Protein AF-T1KQ03-F1 (afdb_monomer_lite)

Organism: Tetranychus urticae (NCBI:txid32264)

Foldseek 3Di:
DDDDDPPPVVVVVVVVVVVVVVCCVVVVVVVLVVVVVVVVVVVVVVDPDDPPPDDDDDDDDDDDDDDDDDPPPPDPDQDDPVVLVVLLVVLLVLVCLLVQHDPPRQLDQDLVSLLVSLVSLVVSLVSLLVSLSNADPQLSVLSVQLSQLSVVLSCQQPVDPVNVVLSNVLSVLVDPVLVVVVLLLVLLLLVQLVCLLPPPDLVCNLLSVLLSVQVSLVVNLVSQLVRVVVCSPSSSVSSVSSCCSRCVVVCVSRPPQPPHNVSSCVPPVVSNVVSVPRDRDPDDPSNVDRRVVSSSSSSVSNVD

Sequence (304 aa):
MKYCQLFATFATVFTLCITIEARSAVNLTEVMMKRVYRNMESAILDEDIDEIEHNPIDSTNSSRGDSSLGRYRKSKSKPDPELCISMEIEADKSFKKLFMIGEDLIIPRNETELQIYCKHGKSAMKVATRYGKCLKPFPRQVLNIIVHGGKKSLKEYCDATKGRAEILKHLECVTPETSKIFYNSLEHGFRRIDYISANVHDDDLLSTLCCTFHLIYNQTIDLVRHHCSKSPDSTVRLIRTIVDNIAKDVLDLGCGKWPSLDSCDSQIPQIMEKLRSINPPEKTELAKRFLIGPVVSIASRLVA

Radius of gyration: 24.51 Å; chains: 1; bounding box: 40×85×74 Å

Structure (mmCIF, N/CA/C/O backbone):
data_AF-T1KQ03-F1
#
_entry.id   AF-T1KQ03-F1
#
loop_
_atom_site.group_PDB
_atom_site.id
_atom_site.type_symbol
_atom_site.label_atom_id
_atom_site.label_alt_id
_atom_site.label_comp_id
_atom_site.label_asym_id
_atom_site.label_entity_id
_atom_site.label_seq_id
_atom_site.pdbx_PDB_ins_code
_atom_site.Cartn_x
_atom_site.Cartn_y
_atom_site.Cartn_z
_atom_site.occupancy
_atom_site.B_iso_or_equiv
_atom_site.auth_seq_id
_atom_site.auth_comp_id
_atom_site.auth_asym_id
_atom_site.auth_atom_id
_atom_site.pdbx_PDB_model_num
ATOM 1 N N . MET A 1 1 ? 14.437 -36.225 -50.019 1.00 28.03 1 MET A N 1
ATOM 2 C CA . MET A 1 1 ? 15.192 -35.254 -50.838 1.00 28.03 1 MET A CA 1
ATOM 3 C C . MET A 1 1 ? 14.185 -34.322 -51.459 1.00 28.03 1 MET A C 1
ATOM 5 O O . MET A 1 1 ? 13.300 -34.776 -52.157 1.00 28.03 1 MET A O 1
ATOM 9 N N . LYS A 1 2 ? 14.118 -33.116 -50.921 1.00 22.64 2 LYS A N 1
ATOM 10 C CA . LYS A 1 2 ? 14.920 -31.984 -51.404 1.00 22.64 2 LYS A CA 1
ATOM 11 C C . LYS A 1 2 ? 14.112 -31.237 -52.459 1.00 22.64 2 LYS A C 1
ATOM 13 O O . LYS A 1 2 ? 13.889 -31.744 -53.542 1.00 22.64 2 LYS A O 1
ATOM 18 N N . TYR A 1 3 ? 13.395 -30.214 -52.000 1.00 26.81 3 TYR A N 1
ATOM 19 C CA . TYR A 1 3 ? 13.949 -28.868 -51.777 1.00 26.81 3 TYR A CA 1
ATOM 20 C C . TYR A 1 3 ? 14.274 -28.252 -53.133 1.00 26.81 3 TYR A C 1
ATOM 22 O O . TYR A 1 3 ? 15.180 -28.742 -53.792 1.00 26.81 3 TYR A O 1
ATOM 30 N N . CYS A 1 4 ? 13.548 -27.193 -53.501 1.00 24.00 4 CYS A N 1
ATOM 31 C CA . CYS A 1 4 ? 14.130 -25.993 -54.126 1.00 24.00 4 CYS A CA 1
ATOM 32 C C . CYS A 1 4 ? 13.102 -24.933 -54.556 1.00 24.00 4 CYS A C 1
ATOM 34 O O . CYS A 1 4 ? 13.502 -23.951 -55.166 1.00 24.00 4 CYS A O 1
ATOM 36 N N . GLN A 1 5 ? 11.813 -25.053 -54.209 1.00 24.77 5 GLN A N 1
ATOM 37 C CA . GLN A 1 5 ? 10.832 -23.995 -54.526 1.00 24.77 5 GLN A CA 1
ATOM 38 C C . GLN A 1 5 ? 10.065 -23.415 -53.329 1.00 24.77 5 GLN A C 1
ATOM 40 O O . GLN A 1 5 ? 9.257 -22.516 -53.517 1.00 24.77 5 GLN A O 1
ATOM 45 N N . LEU A 1 6 ? 10.382 -23.825 -52.094 1.00 24.20 6 LEU A N 1
ATOM 46 C CA . LEU A 1 6 ? 9.784 -23.249 -50.876 1.00 24.20 6 LEU A CA 1
ATOM 47 C C . LEU A 1 6 ? 10.720 -22.316 -50.083 1.00 24.20 6 LEU A C 1
ATOM 49 O O . LEU A 1 6 ? 10.381 -21.896 -48.982 1.00 24.20 6 LEU A O 1
ATOM 53 N N . PHE A 1 7 ? 11.898 -21.987 -50.625 1.00 24.69 7 PHE A N 1
ATOM 54 C CA . PHE A 1 7 ? 12.901 -21.156 -49.938 1.00 24.69 7 PHE A CA 1
ATOM 55 C C . PHE A 1 7 ? 12.920 -19.682 -50.378 1.00 24.69 7 PHE A C 1
ATOM 57 O O . PHE A 1 7 ? 13.607 -18.878 -49.758 1.00 24.69 7 PHE A O 1
ATOM 64 N N . ALA A 1 8 ? 12.133 -19.297 -51.389 1.00 25.70 8 ALA A N 1
ATOM 65 C CA . ALA A 1 8 ? 12.055 -17.906 -51.853 1.00 25.70 8 ALA A CA 1
ATOM 66 C C . ALA A 1 8 ? 10.911 -17.094 -51.212 1.00 25.70 8 ALA A C 1
ATOM 68 O O . ALA A 1 8 ? 10.898 -15.874 -51.323 1.00 25.70 8 ALA A O 1
ATOM 69 N N . THR A 1 9 ? 9.981 -17.743 -50.504 1.00 28.95 9 THR A N 1
ATOM 70 C CA . THR A 1 9 ? 8.831 -17.077 -49.856 1.00 28.95 9 THR A CA 1
ATOM 71 C C . THR A 1 9 ? 9.000 -16.937 -48.342 1.00 28.95 9 THR A C 1
ATOM 73 O O . THR A 1 9 ? 8.364 -16.090 -47.723 1.00 28.95 9 THR A O 1
ATOM 76 N N . PHE A 1 10 ? 9.895 -17.720 -47.732 1.00 26.70 10 PHE A N 1
ATOM 77 C CA . PHE A 1 10 ? 10.160 -17.646 -46.293 1.00 26.70 10 PHE A CA 1
ATOM 78 C C . PHE A 1 10 ? 11.151 -16.534 -45.919 1.00 26.70 10 PHE A C 1
ATOM 80 O O . PHE A 1 10 ? 11.068 -15.990 -44.822 1.00 26.70 10 PHE A O 1
ATOM 87 N N . ALA A 1 11 ? 12.033 -16.123 -46.836 1.00 28.06 11 ALA A N 1
ATOM 88 C CA . ALA A 1 11 ? 12.981 -15.036 -46.584 1.00 28.06 11 ALA A CA 1
ATOM 89 C C . ALA A 1 11 ? 12.326 -13.641 -46.631 1.00 28.06 11 ALA A C 1
ATOM 91 O O . ALA A 1 11 ? 12.756 -12.738 -45.926 1.00 28.06 11 ALA A O 1
ATOM 92 N N . THR A 1 12 ? 11.240 -13.458 -47.385 1.00 30.69 12 THR A N 1
ATOM 93 C CA . THR A 1 12 ? 10.547 -12.160 -47.491 1.00 30.69 12 THR A CA 1
ATOM 94 C C . THR A 1 12 ? 9.554 -11.929 -46.353 1.00 30.69 12 THR A C 1
ATOM 96 O O . THR A 1 12 ? 9.364 -10.791 -45.937 1.00 30.69 12 THR A O 1
ATOM 99 N N . VAL A 1 13 ? 8.979 -12.993 -45.784 1.00 29.86 13 VAL A N 1
ATOM 100 C CA . VAL A 1 13 ? 8.089 -12.896 -44.613 1.00 29.86 13 VAL A CA 1
ATOM 101 C C . VAL A 1 13 ? 8.891 -12.740 -43.317 1.00 29.86 13 VAL A C 1
ATOM 103 O O . VAL A 1 13 ? 8.480 -11.990 -42.437 1.00 29.86 13 VAL A O 1
ATOM 106 N N . PHE A 1 14 ? 10.086 -13.332 -43.213 1.00 27.08 14 PHE A N 1
ATOM 107 C CA . PHE A 1 14 ? 10.916 -13.177 -42.013 1.00 27.08 14 PHE A CA 1
ATOM 108 C C . PHE A 1 14 ? 11.595 -11.798 -41.927 1.00 27.08 14 PHE A C 1
ATOM 110 O O . PHE A 1 14 ? 11.714 -11.243 -40.838 1.00 27.08 14 PHE A O 1
ATOM 117 N N . THR A 1 15 ? 11.948 -11.167 -43.054 1.00 31.84 15 THR A N 1
ATOM 118 C CA . THR A 1 15 ? 12.479 -9.789 -43.041 1.00 31.84 15 THR A CA 1
ATOM 119 C C . THR A 1 15 ? 11.383 -8.730 -42.839 1.00 31.84 15 THR A C 1
ATOM 121 O O . THR A 1 15 ? 11.662 -7.680 -42.260 1.00 31.84 15 THR A O 1
ATOM 124 N N . LEU A 1 16 ? 10.125 -9.011 -43.207 1.00 28.22 16 LEU A N 1
ATOM 125 C CA . LEU A 1 16 ? 8.969 -8.150 -42.897 1.00 28.22 16 LEU A CA 1
ATOM 126 C C . LEU A 1 16 ? 8.417 -8.353 -41.474 1.00 28.22 16 LEU A C 1
ATOM 128 O O . LEU A 1 16 ? 7.918 -7.397 -40.887 1.00 28.22 16 LEU A O 1
ATOM 132 N N . CYS A 1 17 ? 8.579 -9.531 -40.863 1.00 27.89 17 CYS A N 1
ATOM 133 C CA . CYS A 1 17 ? 8.284 -9.721 -39.437 1.00 27.89 17 CYS A CA 1
ATOM 134 C C . CYS A 1 17 ? 9.367 -9.115 -38.529 1.00 27.89 17 CYS A C 1
ATOM 136 O O . CYS A 1 17 ? 9.034 -8.500 -37.519 1.00 27.89 17 CYS A O 1
ATOM 138 N N . ILE A 1 18 ? 10.643 -9.150 -38.928 1.00 29.95 18 ILE A N 1
ATOM 139 C CA . ILE A 1 18 ? 11.733 -8.534 -38.146 1.00 29.95 18 ILE A CA 1
ATOM 140 C C . ILE A 1 18 ? 11.775 -6.998 -38.289 1.00 29.95 18 ILE A C 1
ATOM 142 O O . ILE A 1 18 ? 12.349 -6.315 -37.445 1.00 29.95 18 ILE A O 1
ATOM 146 N N . THR A 1 19 ? 11.095 -6.407 -39.279 1.00 30.34 19 THR A N 1
ATOM 147 C CA . THR A 1 19 ? 10.971 -4.936 -39.392 1.00 30.34 19 THR A CA 1
ATOM 148 C C . THR A 1 19 ? 9.653 -4.358 -38.863 1.00 30.34 19 THR A C 1
ATOM 150 O O . THR A 1 19 ? 9.503 -3.135 -38.829 1.00 30.34 19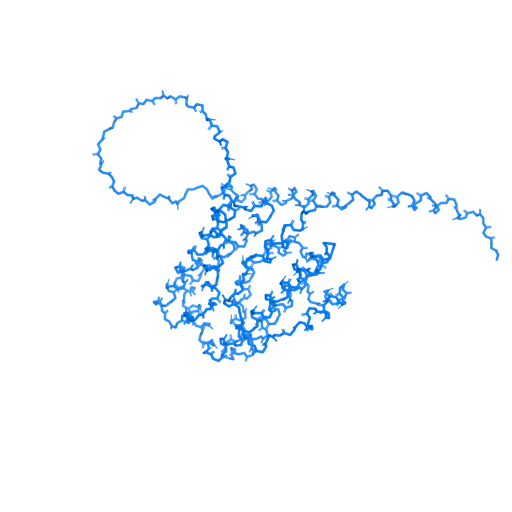 THR A O 1
ATOM 153 N N . ILE A 1 20 ? 8.734 -5.188 -38.353 1.00 31.77 20 ILE A N 1
ATOM 154 C CA . ILE A 1 20 ? 7.491 -4.727 -37.700 1.00 31.77 20 ILE A CA 1
ATOM 155 C C . ILE A 1 20 ? 7.514 -4.929 -36.171 1.00 31.77 20 ILE A C 1
ATOM 157 O O . ILE A 1 20 ? 6.806 -4.220 -35.455 1.00 31.77 20 ILE A O 1
ATOM 161 N N . GLU A 1 21 ? 8.412 -5.755 -35.625 1.00 35.69 21 GLU A N 1
ATOM 162 C CA . GLU A 1 21 ? 8.556 -5.936 -34.166 1.00 35.69 21 GLU A CA 1
ATOM 163 C C . GLU A 1 21 ? 9.576 -5.019 -33.470 1.00 35.69 21 GLU A C 1
ATOM 165 O O . GLU A 1 21 ? 9.723 -5.085 -32.256 1.00 35.69 21 GLU A O 1
ATOM 170 N N . ALA A 1 22 ? 10.187 -4.065 -34.179 1.00 30.58 22 ALA A N 1
ATOM 171 C CA . ALA A 1 22 ? 10.962 -2.982 -33.553 1.00 30.58 22 ALA A CA 1
ATOM 172 C C . ALA A 1 22 ? 10.191 -1.646 -33.447 1.00 30.58 22 ALA A C 1
ATOM 174 O O . ALA A 1 22 ? 10.698 -0.675 -32.891 1.00 30.58 22 ALA A O 1
ATOM 175 N N . ARG A 1 23 ? 8.948 -1.571 -33.957 1.00 33.28 23 ARG A N 1
ATOM 176 C CA . ARG A 1 23 ? 8.090 -0.367 -33.864 1.00 33.28 23 ARG A CA 1
ATOM 177 C C . ARG A 1 23 ? 6.882 -0.504 -32.935 1.00 33.28 23 ARG A C 1
ATOM 179 O O . ARG A 1 23 ? 6.279 0.513 -32.596 1.00 33.28 23 ARG A O 1
ATOM 186 N N . SER A 1 24 ? 6.548 -1.707 -32.469 1.00 35.47 24 SER A N 1
ATOM 187 C CA . SER A 1 24 ? 5.384 -1.913 -31.589 1.00 35.47 24 SER A CA 1
ATOM 188 C C . SER A 1 24 ? 5.661 -1.722 -30.096 1.00 35.47 24 SER A C 1
ATOM 190 O O . SER A 1 24 ? 4.719 -1.440 -29.363 1.00 35.47 24 SER A O 1
ATOM 192 N N . ALA A 1 25 ? 6.913 -1.757 -29.629 1.00 34.22 25 ALA A N 1
ATOM 193 C CA . ALA A 1 25 ? 7.218 -1.402 -28.236 1.00 34.22 25 ALA A CA 1
ATOM 194 C C . ALA A 1 25 ? 7.126 0.120 -27.986 1.00 34.22 25 ALA A C 1
ATOM 196 O O . ALA A 1 25 ? 6.687 0.554 -26.922 1.00 34.22 25 ALA A O 1
ATOM 197 N N . VAL A 1 26 ? 7.436 0.934 -29.005 1.00 39.19 26 VAL A N 1
ATOM 198 C CA . VAL A 1 26 ? 7.342 2.406 -28.945 1.00 39.19 26 VAL A CA 1
ATOM 199 C C . VAL A 1 26 ? 5.912 2.892 -29.217 1.00 39.19 26 VAL A C 1
ATOM 201 O O . VAL A 1 26 ? 5.433 3.807 -28.555 1.00 39.19 26 VAL A O 1
ATOM 204 N N . ASN A 1 27 ? 5.166 2.240 -30.119 1.00 40.06 27 ASN A N 1
ATOM 205 C CA . ASN A 1 27 ? 3.770 2.616 -30.370 1.00 40.06 27 ASN A CA 1
ATOM 206 C C . ASN A 1 27 ? 2.800 2.132 -29.287 1.00 40.06 27 ASN A C 1
ATOM 208 O O . ASN A 1 27 ? 1.798 2.799 -29.060 1.00 40.06 27 ASN A O 1
ATOM 212 N N . LEU A 1 28 ? 3.046 1.007 -28.605 1.00 40.34 28 LEU A N 1
ATOM 213 C CA . LEU A 1 28 ? 2.137 0.564 -27.543 1.00 40.34 28 LEU A CA 1
ATOM 214 C C . LEU A 1 28 ? 2.262 1.456 -26.304 1.00 40.34 28 LEU A C 1
ATOM 216 O O . LEU A 1 28 ? 1.241 1.838 -25.742 1.00 40.34 28 LEU A O 1
ATOM 220 N N . THR A 1 29 ? 3.478 1.869 -25.937 1.00 41.22 29 THR A N 1
ATOM 221 C CA . THR A 1 29 ? 3.701 2.875 -24.888 1.00 41.22 29 THR A CA 1
ATOM 222 C C . THR A 1 29 ? 3.133 4.233 -25.292 1.00 41.22 29 THR A C 1
ATOM 224 O O . THR A 1 29 ? 2.452 4.853 -24.481 1.00 41.22 29 THR A O 1
ATOM 227 N N . GLU A 1 30 ? 3.288 4.672 -26.547 1.00 43.22 30 GLU A N 1
ATOM 228 C CA . GLU A 1 30 ? 2.704 5.933 -27.027 1.00 43.22 30 GLU A CA 1
ATOM 229 C C . GLU A 1 30 ? 1.167 5.890 -27.106 1.00 43.22 30 GLU A C 1
ATOM 231 O O . GLU A 1 30 ? 0.502 6.854 -26.734 1.00 43.22 30 GLU A O 1
ATOM 236 N N . VAL A 1 31 ? 0.568 4.780 -27.544 1.00 46.62 31 VAL A N 1
ATOM 237 C CA . VAL A 1 31 ? -0.893 4.609 -27.635 1.00 46.62 31 VAL A CA 1
ATOM 238 C C . VAL A 1 31 ? -1.512 4.413 -26.255 1.00 46.62 31 VAL A C 1
ATOM 240 O O . VAL A 1 31 ? -2.565 4.997 -25.987 1.00 46.62 31 VAL A O 1
ATOM 243 N N . MET A 1 32 ? -0.867 3.657 -25.361 1.00 42.03 32 MET A N 1
ATOM 244 C CA . MET A 1 32 ? -1.285 3.543 -23.963 1.00 42.03 32 MET A CA 1
ATOM 245 C C . MET A 1 32 ? -1.147 4.890 -23.263 1.00 42.03 32 MET A C 1
ATOM 247 O O . MET A 1 32 ? -2.133 5.349 -22.700 1.00 42.03 32 MET A O 1
ATOM 251 N N . MET A 1 33 ? -0.022 5.600 -23.409 1.00 43.53 33 MET A N 1
ATOM 252 C CA . MET A 1 33 ? 0.120 6.964 -22.891 1.00 43.53 33 MET A CA 1
ATOM 253 C C . MET A 1 33 ? -0.919 7.912 -23.497 1.00 43.53 33 MET A C 1
ATOM 255 O O . MET A 1 33 ? -1.562 8.635 -22.753 1.00 43.53 33 MET A O 1
ATOM 259 N N . LYS A 1 34 ? -1.196 7.888 -24.805 1.00 49.38 34 LYS A N 1
ATOM 260 C CA . LYS A 1 34 ? -2.236 8.735 -25.428 1.00 49.38 34 LYS A CA 1
ATOM 261 C C . LYS A 1 34 ? -3.654 8.385 -24.977 1.00 49.38 34 LYS A C 1
ATOM 263 O O . LYS A 1 34 ? -4.516 9.261 -24.931 1.00 49.38 34 LYS A O 1
ATOM 268 N N . ARG A 1 35 ? -3.948 7.115 -24.691 1.00 45.66 35 ARG A N 1
ATOM 269 C CA . ARG A 1 35 ? -5.248 6.686 -24.147 1.00 45.66 35 ARG A CA 1
ATOM 270 C C . ARG A 1 35 ? -5.388 7.108 -22.688 1.00 45.66 35 ARG A C 1
ATOM 272 O O . ARG A 1 35 ? -6.430 7.621 -22.302 1.00 45.66 35 ARG A O 1
ATOM 279 N N . VAL A 1 36 ? -4.307 6.973 -21.933 1.00 46.44 36 VAL A N 1
ATOM 280 C CA . VAL A 1 36 ? -4.166 7.449 -20.564 1.00 46.44 36 VAL A CA 1
ATOM 281 C C . VAL A 1 36 ? -4.349 8.966 -20.492 1.00 46.44 36 VAL A C 1
ATOM 283 O O . VAL A 1 36 ? -5.244 9.424 -19.796 1.00 46.44 36 VAL A O 1
ATOM 286 N N . TYR A 1 37 ? -3.605 9.743 -21.282 1.00 45.34 37 TYR A N 1
ATOM 287 C CA . TYR A 1 37 ? -3.721 11.202 -21.356 1.00 45.34 37 TYR A CA 1
ATOM 288 C C . TYR A 1 37 ? -5.140 11.662 -21.728 1.00 45.34 37 TYR A C 1
ATOM 290 O O . TYR A 1 37 ? -5.636 12.614 -21.134 1.00 45.34 37 TYR A O 1
ATOM 298 N N . ARG A 1 38 ? -5.827 10.968 -22.649 1.00 50.34 38 ARG A N 1
ATOM 299 C CA . ARG A 1 38 ? -7.216 11.297 -23.023 1.00 50.34 38 ARG A CA 1
ATOM 300 C C . ARG A 1 38 ? -8.228 11.004 -21.915 1.00 50.34 38 ARG A C 1
ATOM 302 O O . ARG A 1 38 ? -9.095 11.832 -21.674 1.00 50.34 38 ARG A O 1
ATOM 309 N N . ASN A 1 39 ? -8.096 9.878 -21.214 1.00 44.34 39 ASN A N 1
ATOM 310 C CA . ASN A 1 39 ? -8.955 9.563 -20.066 1.00 44.34 39 ASN A CA 1
ATOM 311 C C . ASN A 1 39 ? -8.683 10.493 -18.861 1.00 44.34 39 ASN A C 1
ATOM 313 O O . ASN A 1 39 ? -9.546 10.674 -18.005 1.00 44.34 39 ASN A O 1
ATOM 317 N N . MET A 1 40 ? -7.490 11.093 -18.788 1.00 40.22 40 MET A N 1
ATOM 318 C CA . MET A 1 40 ? -7.116 12.060 -17.751 1.00 40.22 40 MET A CA 1
ATOM 319 C C . MET A 1 40 ? -7.648 13.467 -18.003 1.00 40.22 40 MET A C 1
ATOM 321 O O . MET A 1 40 ? -8.007 14.147 -17.047 1.00 40.22 40 MET A O 1
ATOM 325 N N . GLU A 1 41 ? -7.679 13.925 -19.256 1.00 41.75 41 GLU A N 1
ATOM 326 C CA . GLU A 1 41 ? -8.189 15.260 -19.590 1.00 41.75 41 GLU A CA 1
ATOM 327 C C . GLU A 1 41 ? -9.667 15.397 -19.194 1.00 41.75 41 GLU A C 1
ATOM 329 O O . GLU A 1 41 ? -10.071 16.440 -18.695 1.00 41.75 41 GLU A O 1
ATOM 334 N N . SER A 1 42 ? -10.436 14.306 -19.268 1.00 43.28 42 SER A N 1
ATOM 335 C CA . SER A 1 42 ? -11.805 14.254 -18.746 1.00 43.28 42 SER A CA 1
ATOM 336 C C . SER A 1 42 ? -11.908 14.222 -17.216 1.00 43.28 42 SER A C 1
ATOM 338 O O . SER A 1 42 ? -12.898 14.699 -16.689 1.00 43.28 42 SER A O 1
ATOM 340 N N . ALA A 1 43 ? -10.918 13.685 -16.494 1.00 40.56 43 ALA A N 1
ATOM 341 C CA . ALA A 1 43 ? -10.975 13.557 -15.029 1.00 40.56 43 ALA A CA 1
ATOM 342 C C . ALA A 1 43 ? -10.425 14.788 -14.282 1.00 40.56 43 ALA A C 1
ATOM 344 O O . ALA A 1 43 ? -10.786 15.034 -13.138 1.00 40.56 43 ALA A O 1
ATOM 345 N N . ILE A 1 44 ? -9.536 15.558 -14.917 1.00 40.91 44 ILE A N 1
ATOM 346 C CA . ILE A 1 44 ? -8.925 16.764 -14.333 1.00 40.91 44 ILE A CA 1
ATOM 347 C C . ILE A 1 44 ? -9.834 17.993 -14.493 1.00 40.91 44 ILE A C 1
ATOM 349 O O . ILE A 1 44 ? -9.724 18.931 -13.710 1.00 40.91 44 ILE A O 1
ATOM 353 N N . LEU A 1 45 ? -10.743 17.995 -15.474 1.00 44.38 45 LEU A N 1
ATOM 354 C CA . LEU A 1 45 ? -11.673 19.108 -15.700 1.00 44.38 45 LEU A CA 1
ATOM 355 C C . LEU A 1 45 ? -12.853 19.155 -14.708 1.00 44.38 45 LEU A C 1
ATOM 357 O O . LEU A 1 45 ? -13.569 20.152 -14.704 1.00 44.38 45 LEU A O 1
ATOM 361 N N . ASP A 1 46 ? -13.009 18.148 -13.841 1.00 43.06 46 ASP A N 1
ATOM 362 C CA . ASP A 1 46 ? -14.074 18.085 -12.825 1.00 43.06 46 ASP A CA 1
ATOM 363 C C . ASP A 1 46 ? -13.614 18.483 -11.400 1.00 43.06 46 ASP A C 1
ATOM 365 O O . ASP A 1 46 ? -14.421 18.478 -10.473 1.00 43.06 46 ASP A O 1
ATOM 369 N N . GLU A 1 47 ? -12.342 18.858 -11.188 1.00 48.31 47 GLU A N 1
ATOM 370 C CA . GLU A 1 47 ? -11.802 19.234 -9.861 1.00 48.31 47 GLU A CA 1
ATOM 371 C C . GLU A 1 47 ? -11.291 20.691 -9.791 1.00 48.31 47 GLU A C 1
ATOM 373 O O . GLU A 1 47 ? -10.222 20.962 -9.238 1.00 48.31 47 GLU A O 1
ATOM 378 N N . ASP A 1 48 ? -12.066 21.652 -10.299 1.00 41.34 48 ASP A N 1
ATOM 379 C CA . ASP A 1 48 ? -11.889 23.063 -9.938 1.00 41.34 48 ASP A CA 1
ATOM 380 C C . ASP A 1 48 ? -12.921 23.484 -8.870 1.00 41.34 48 ASP A C 1
ATOM 382 O O . ASP A 1 48 ? -14.115 23.580 -9.135 1.00 41.34 48 ASP A O 1
ATOM 386 N N . ILE A 1 49 ? -12.382 23.834 -7.692 1.00 48.41 49 ILE A N 1
ATOM 387 C CA . ILE A 1 49 ? -12.943 24.714 -6.647 1.00 48.41 49 ILE A CA 1
ATOM 388 C C . ILE A 1 49 ? -13.931 24.063 -5.662 1.00 48.41 49 ILE A C 1
ATOM 390 O O . ILE A 1 49 ? -15.133 24.085 -5.868 1.00 48.41 49 ILE A O 1
ATOM 394 N N . ASP A 1 50 ? -13.400 23.606 -4.520 1.00 40.53 50 ASP A N 1
ATOM 395 C CA . ASP A 1 50 ? -14.034 23.754 -3.196 1.00 40.53 50 ASP A CA 1
ATOM 396 C C . ASP A 1 50 ? -12.982 23.574 -2.077 1.00 40.53 50 ASP A C 1
ATOM 398 O O . ASP A 1 50 ? -12.965 22.601 -1.332 1.00 40.53 50 ASP A O 1
ATOM 402 N N . GLU A 1 51 ? -12.049 24.524 -1.963 1.00 44.78 51 GLU A N 1
ATOM 403 C CA . GLU A 1 51 ? -11.346 24.830 -0.701 1.00 44.78 51 GLU A CA 1
ATOM 404 C C . GLU A 1 51 ? -11.108 26.357 -0.666 1.00 44.78 51 GLU A C 1
ATOM 406 O O . GLU A 1 51 ? -10.004 26.852 -0.883 1.00 44.78 51 GLU A O 1
ATOM 411 N N . ILE A 1 52 ? -12.180 27.126 -0.430 1.00 38.94 52 ILE A N 1
ATOM 412 C CA . ILE A 1 52 ? -12.083 28.461 0.183 1.00 38.94 52 ILE A CA 1
ATOM 413 C C . ILE A 1 52 ? -12.489 28.287 1.647 1.00 38.94 52 ILE A C 1
ATOM 415 O O . ILE A 1 52 ? -13.664 28.407 2.001 1.00 38.94 52 ILE A O 1
ATOM 419 N N . GLU A 1 53 ? -11.513 27.998 2.509 1.00 41.44 53 GLU A N 1
ATOM 420 C CA . GLU A 1 53 ? -11.672 28.263 3.939 1.00 41.44 53 GLU A CA 1
ATOM 421 C C . GLU A 1 53 ? -11.920 29.769 4.107 1.00 41.44 53 GLU A C 1
ATOM 423 O O . GLU A 1 53 ? -11.066 30.609 3.813 1.00 41.44 53 GLU A O 1
ATOM 428 N N . HIS A 1 54 ? -13.140 30.107 4.523 1.00 39.53 54 HIS A N 1
ATOM 429 C CA . HIS A 1 54 ? -13.537 31.452 4.909 1.00 39.53 54 HIS A CA 1
ATOM 430 C C . HIS A 1 54 ? -12.728 31.891 6.135 1.00 39.53 54 HIS A C 1
ATOM 432 O O . HIS A 1 54 ? -13.031 31.498 7.259 1.00 39.53 54 HIS A O 1
ATOM 438 N N . ASN A 1 55 ? -11.739 32.759 5.930 1.00 37.75 55 ASN A N 1
ATOM 439 C CA . ASN A 1 55 ? -11.349 33.715 6.961 1.00 37.75 55 ASN A CA 1
ATOM 440 C C . ASN A 1 55 ? -12.390 34.847 6.957 1.00 37.75 55 ASN A C 1
ATOM 442 O O . ASN A 1 55 ? -12.594 35.450 5.900 1.00 37.75 55 ASN A O 1
ATOM 446 N N . PRO A 1 56 ? -13.048 35.172 8.084 1.00 46.56 56 PRO A N 1
ATOM 447 C CA . PRO A 1 56 ? -13.885 36.358 8.149 1.00 46.56 56 PRO A CA 1
ATOM 448 C C . PRO A 1 56 ? -12.967 37.586 8.130 1.00 46.56 56 PRO A C 1
ATOM 450 O O . PRO A 1 56 ? -12.283 37.879 9.108 1.00 46.56 56 PRO A O 1
ATOM 453 N N . ILE A 1 57 ? -12.920 38.277 6.991 1.00 41.12 57 ILE A N 1
ATOM 454 C CA . ILE A 1 57 ? -12.346 39.618 6.876 1.00 41.12 57 ILE A CA 1
ATOM 455 C C . ILE A 1 57 ? -13.510 40.588 6.722 1.00 41.12 57 ILE A C 1
ATOM 457 O O . ILE A 1 57 ? -14.358 40.426 5.843 1.00 41.12 57 ILE A O 1
ATOM 461 N N . ASP A 1 58 ? -13.522 41.569 7.620 1.00 48.28 58 ASP A N 1
ATOM 462 C CA . ASP A 1 58 ? -14.463 42.674 7.687 1.00 48.28 58 ASP A CA 1
ATOM 463 C C . ASP A 1 58 ? -14.701 43.338 6.329 1.00 48.28 58 ASP A C 1
ATOM 465 O O . ASP A 1 58 ? -13.789 43.676 5.571 1.00 48.28 58 ASP A O 1
ATOM 469 N N . SER A 1 59 ? -15.981 43.556 6.058 1.00 53.97 59 SER A N 1
ATOM 470 C CA . SER A 1 59 ? -16.498 44.285 4.915 1.00 53.97 59 SER A CA 1
ATOM 471 C C . SER A 1 59 ? -16.097 45.758 4.960 1.00 53.97 59 SER A C 1
ATOM 473 O O . SER A 1 59 ? -16.433 46.449 5.918 1.00 53.97 59 SER A O 1
ATOM 475 N N . THR A 1 60 ? -15.513 46.283 3.881 1.00 52.00 60 THR A N 1
ATOM 476 C CA . THR A 1 60 ? -15.854 47.628 3.378 1.00 52.00 60 THR A CA 1
ATOM 477 C C . THR A 1 60 ? -15.423 47.842 1.917 1.00 52.00 60 THR A C 1
ATOM 479 O O . THR A 1 60 ? -14.249 47.811 1.575 1.00 52.00 60 THR A O 1
ATOM 482 N N . ASN A 1 61 ? -16.438 48.135 1.096 1.00 45.91 61 ASN A N 1
ATOM 483 C CA . ASN A 1 61 ? -16.480 49.015 -0.080 1.00 45.91 61 ASN A CA 1
ATOM 484 C C . ASN A 1 61 ? -15.696 48.718 -1.381 1.00 45.91 61 ASN A C 1
ATOM 486 O O . ASN A 1 61 ? -14.504 48.953 -1.509 1.00 45.91 61 ASN A O 1
ATOM 490 N N . SER A 1 62 ? -16.501 48.410 -2.411 1.00 49.81 62 SER A N 1
ATOM 491 C CA . SER A 1 62 ? -16.708 49.207 -3.640 1.00 49.81 62 SER A CA 1
ATOM 492 C C . SER A 1 62 ? -15.488 49.650 -4.458 1.00 49.81 62 SER A C 1
ATOM 494 O O . SER A 1 62 ? -14.788 50.583 -4.078 1.00 49.81 62 SER A O 1
ATOM 496 N N . SER A 1 63 ? -15.379 49.148 -5.696 1.00 48.66 63 SER A N 1
ATOM 497 C CA . SER A 1 63 ? -15.655 49.902 -6.945 1.00 48.66 63 SER A CA 1
ATOM 498 C C . SER A 1 63 ? -15.276 49.074 -8.179 1.00 48.66 63 SER A C 1
ATOM 500 O O . SER A 1 63 ? -14.217 48.458 -8.231 1.00 48.66 63 SER A O 1
ATOM 502 N N . ARG A 1 64 ? -16.161 49.081 -9.181 1.00 59.94 64 ARG A N 1
ATOM 503 C CA . ARG A 1 64 ? -15.994 48.466 -10.508 1.00 59.94 64 ARG A CA 1
ATOM 504 C C . ARG A 1 64 ? -14.818 49.085 -11.274 1.00 59.94 64 ARG A C 1
ATOM 506 O O . ARG A 1 64 ? -14.769 50.301 -11.426 1.00 59.94 64 ARG A O 1
ATOM 513 N N . GLY A 1 65 ? -13.962 48.236 -11.839 1.00 47.34 65 GLY A N 1
ATOM 514 C CA . GLY A 1 65 ? -12.938 48.604 -12.815 1.00 47.34 65 GLY A CA 1
ATOM 515 C C . GLY A 1 65 ? -12.689 47.443 -13.771 1.00 47.34 65 GLY A C 1
ATOM 516 O O . GLY A 1 65 ? -12.090 46.440 -13.397 1.00 47.34 65 GLY A O 1
ATOM 517 N N . ASP A 1 66 ? -13.213 47.580 -14.984 1.00 62.16 66 ASP A N 1
ATOM 518 C CA . ASP A 1 66 ? -13.054 46.659 -16.105 1.00 62.16 66 ASP A CA 1
ATOM 519 C C . ASP A 1 66 ? -11.621 46.796 -16.646 1.00 62.16 66 ASP A C 1
ATOM 521 O O . ASP A 1 66 ? -11.179 47.896 -16.988 1.00 62.16 66 ASP A O 1
ATOM 525 N N . SER A 1 67 ? -10.838 45.719 -16.639 1.00 53.44 67 SER A N 1
ATOM 526 C CA . SER A 1 67 ? -9.473 45.719 -17.175 1.00 53.44 67 SER A CA 1
ATOM 527 C C . SER A 1 67 ? -9.089 44.327 -17.652 1.00 53.44 67 SER A C 1
ATOM 529 O O . SER A 1 67 ? -8.863 43.397 -16.878 1.00 53.44 67 SER A O 1
ATOM 531 N N . SER A 1 68 ? -9.001 44.224 -18.973 1.00 63.19 68 SER A N 1
ATOM 532 C CA . SER A 1 68 ? -8.445 43.134 -19.763 1.00 63.19 68 SER A CA 1
ATOM 533 C C . SER A 1 68 ? -7.028 42.769 -19.300 1.00 63.19 68 SER A C 1
ATOM 535 O O . SER A 1 68 ? -6.032 43.295 -19.798 1.00 63.19 68 SER A O 1
ATOM 537 N N . LEU A 1 69 ? -6.935 41.861 -18.330 1.00 54.22 69 LEU A N 1
ATOM 538 C CA . LEU A 1 69 ? -5.679 41.313 -17.828 1.00 54.22 69 LEU A CA 1
ATOM 539 C C . LEU A 1 69 ? -5.209 40.164 -18.725 1.00 54.22 69 LEU A C 1
ATOM 541 O O . LEU A 1 69 ? -5.768 39.064 -18.728 1.00 54.22 69 LEU A O 1
ATOM 545 N N . GLY A 1 70 ? -4.136 40.424 -19.474 1.00 59.09 70 GLY A N 1
ATOM 546 C CA . GLY A 1 70 ? -3.362 39.398 -20.160 1.00 59.09 70 GLY A CA 1
ATOM 547 C C . GLY A 1 70 ? -2.903 38.335 -19.163 1.00 59.09 70 GLY A C 1
ATOM 548 O O . GLY A 1 70 ? -2.184 38.627 -18.208 1.00 59.09 70 GLY A O 1
ATOM 549 N N . ARG A 1 71 ? -3.330 37.084 -19.374 1.00 65.56 71 ARG A N 1
ATOM 550 C CA . ARG A 1 71 ? -2.902 35.938 -18.564 1.00 65.56 71 ARG A CA 1
ATOM 551 C C . ARG A 1 71 ? -1.419 35.673 -18.805 1.00 65.56 71 ARG A C 1
ATOM 553 O O . ARG A 1 71 ? -1.050 34.876 -19.665 1.00 65.56 71 ARG A O 1
ATOM 560 N N . TYR A 1 72 ? -0.569 36.324 -18.019 1.00 63.00 72 TYR A N 1
ATOM 561 C CA . TYR A 1 72 ? 0.840 35.976 -17.907 1.00 63.00 72 TYR A CA 1
ATOM 562 C C . TYR A 1 72 ? 0.915 34.549 -17.346 1.00 63.00 72 TYR A C 1
ATOM 564 O O . TYR A 1 72 ? 0.697 34.320 -16.153 1.00 63.00 72 TYR A O 1
ATOM 572 N N . ARG A 1 73 ? 1.153 33.554 -18.212 1.00 67.62 73 ARG A N 1
ATOM 573 C CA . ARG A 1 73 ? 1.430 32.176 -17.784 1.00 67.62 73 ARG A CA 1
ATOM 574 C C . ARG A 1 73 ? 2.729 32.215 -16.983 1.00 67.62 73 ARG A C 1
ATOM 576 O O . ARG A 1 73 ? 3.809 32.198 -17.565 1.00 67.62 73 ARG A O 1
ATOM 583 N N . LYS A 1 74 ? 2.630 32.283 -15.650 1.00 71.19 74 LYS A N 1
ATOM 584 C CA . LYS A 1 74 ? 3.771 32.055 -14.756 1.00 71.19 74 LYS A CA 1
ATOM 585 C C . LYS A 1 74 ? 4.403 30.723 -15.157 1.00 71.19 74 LYS A C 1
ATOM 587 O O . LYS A 1 74 ? 3.787 29.667 -15.007 1.00 71.19 74 LYS A O 1
ATOM 592 N N . SER A 1 75 ? 5.612 30.799 -15.707 1.00 69.06 75 SER A N 1
ATOM 593 C CA . SER A 1 75 ? 6.483 29.648 -15.917 1.00 69.06 75 SER A CA 1
ATOM 594 C C . SER A 1 75 ? 6.571 28.894 -14.590 1.00 69.06 75 SER A C 1
ATOM 596 O O . SER A 1 75 ? 7.029 29.457 -13.595 1.00 69.06 75 SER A O 1
ATOM 598 N N . LYS A 1 76 ? 6.079 27.650 -14.553 1.00 81.25 76 LYS A N 1
ATOM 599 C CA . LYS A 1 76 ? 6.182 26.791 -13.370 1.00 81.25 76 LYS A CA 1
ATOM 600 C C . LYS A 1 76 ? 7.659 26.437 -13.195 1.00 81.25 76 LYS A C 1
ATOM 602 O O . LYS A 1 76 ? 8.162 25.562 -13.896 1.00 81.25 76 LYS A O 1
ATOM 607 N N . SER A 1 77 ? 8.355 27.149 -12.309 1.00 84.88 77 SER A N 1
ATOM 608 C CA . SER A 1 77 ? 9.704 26.776 -11.889 1.00 84.88 77 SER A CA 1
ATOM 609 C C . SER A 1 77 ? 9.686 25.345 -11.347 1.00 84.88 77 SER A C 1
ATOM 611 O O . SER A 1 77 ? 8.713 24.921 -10.713 1.00 84.88 77 SER A O 1
ATOM 613 N N . LYS A 1 78 ? 10.743 24.575 -11.636 1.00 88.88 78 LYS A N 1
ATOM 614 C CA . LYS A 1 78 ? 10.919 23.256 -11.020 1.00 88.88 78 LYS A CA 1
ATOM 615 C C . LYS A 1 78 ? 10.999 23.436 -9.495 1.00 88.88 78 LYS A C 1
ATOM 617 O O . LYS A 1 78 ? 11.618 24.410 -9.061 1.00 88.88 78 LYS A O 1
ATOM 622 N N . PRO A 1 79 ? 10.374 22.550 -8.699 1.00 90.38 79 PRO A N 1
ATOM 623 C CA . PRO A 1 79 ? 10.512 22.588 -7.249 1.00 90.38 79 PRO A CA 1
ATOM 624 C C . PRO A 1 79 ? 11.980 22.457 -6.826 1.00 90.38 79 PRO A C 1
ATOM 626 O O . PRO A 1 79 ? 12.765 21.797 -7.508 1.00 90.38 79 PRO A O 1
ATOM 629 N N . ASP A 1 80 ? 12.319 23.074 -5.700 1.00 95.44 80 ASP A N 1
ATOM 630 C CA . ASP A 1 80 ? 13.623 22.953 -5.048 1.00 95.44 80 ASP A CA 1
ATOM 631 C C . ASP A 1 80 ? 13.904 21.484 -4.639 1.00 95.44 80 ASP A C 1
ATOM 633 O O . ASP A 1 80 ? 13.037 20.861 -4.013 1.00 95.44 80 ASP A O 1
ATOM 637 N N . PRO A 1 81 ? 15.071 20.899 -4.986 1.00 95.56 81 PRO A N 1
ATOM 638 C CA . PRO A 1 81 ? 15.447 19.546 -4.576 1.00 95.56 81 PRO A CA 1
ATOM 639 C C . PRO A 1 81 ? 15.375 19.288 -3.065 1.00 95.56 81 PRO A C 1
ATOM 641 O O . PRO A 1 81 ? 14.893 18.226 -2.666 1.00 95.56 81 PRO A O 1
ATOM 644 N N . GLU A 1 82 ? 15.800 20.235 -2.222 1.00 96.38 82 GLU A N 1
ATOM 645 C CA . GLU A 1 82 ? 15.770 20.057 -0.759 1.00 96.38 82 GLU A CA 1
ATOM 646 C C . GLU A 1 82 ? 14.330 19.967 -0.248 1.00 96.38 82 GLU A C 1
ATOM 648 O O . GLU A 1 82 ? 13.977 19.087 0.546 1.00 96.38 82 GLU A O 1
ATOM 653 N N . LEU A 1 83 ? 13.459 20.823 -0.793 1.00 95.56 83 LEU A N 1
ATOM 654 C CA . LEU A 1 83 ? 12.028 20.781 -0.522 1.00 95.56 83 LEU A CA 1
ATOM 655 C C . LEU A 1 83 ? 11.436 19.420 -0.910 1.00 95.56 83 LEU A C 1
ATOM 657 O O . LEU A 1 83 ? 10.653 18.856 -0.147 1.00 95.56 83 LEU A O 1
ATOM 661 N N . CYS A 1 84 ? 11.825 18.863 -2.055 1.00 95.75 84 CYS A N 1
ATOM 662 C CA . CYS A 1 84 ? 11.320 17.569 -2.503 1.00 95.75 84 CYS A CA 1
ATOM 663 C C . CYS A 1 84 ? 11.724 16.403 -1.601 1.00 95.75 84 CYS A C 1
ATOM 665 O O . CYS A 1 84 ? 10.869 15.573 -1.295 1.00 95.75 84 CYS A O 1
ATOM 667 N N . ILE A 1 85 ? 12.969 16.376 -1.119 1.00 95.38 85 ILE A N 1
ATOM 668 C CA . ILE A 1 85 ? 13.428 15.371 -0.147 1.00 95.38 85 ILE A CA 1
ATOM 669 C C . ILE A 1 85 ? 12.600 15.471 1.141 1.00 95.38 85 ILE A C 1
ATOM 671 O O . ILE A 1 85 ? 12.117 14.463 1.657 1.00 95.38 85 ILE A O 1
ATOM 675 N N . SER A 1 86 ? 12.368 16.691 1.638 1.00 96.75 86 SER A N 1
ATOM 676 C CA . SER A 1 86 ? 11.558 16.900 2.845 1.00 96.75 86 SER A CA 1
ATOM 677 C C . SER A 1 86 ? 10.105 16.429 2.673 1.00 96.75 86 SER A C 1
ATOM 679 O O . SER A 1 86 ? 9.558 15.777 3.565 1.00 96.75 86 SER A O 1
ATOM 681 N N . MET A 1 87 ? 9.496 16.686 1.507 1.00 96.25 87 MET A N 1
ATOM 682 C CA . MET A 1 87 ? 8.137 16.241 1.183 1.00 96.25 87 MET A CA 1
ATOM 683 C C . MET A 1 87 ? 8.047 14.723 1.049 1.00 96.25 87 MET A C 1
ATOM 685 O O . MET A 1 87 ? 7.032 14.142 1.426 1.00 96.25 87 MET A O 1
ATOM 689 N N . GLU A 1 88 ? 9.089 14.079 0.527 1.00 95.31 88 GLU A N 1
ATOM 690 C CA . GLU A 1 88 ? 9.154 12.624 0.425 1.00 95.31 88 GLU A CA 1
ATOM 691 C C . GLU A 1 88 ? 9.151 11.975 1.814 1.00 95.31 88 GLU A C 1
ATOM 693 O O . GLU A 1 88 ? 8.356 11.074 2.081 1.00 95.31 88 GLU A O 1
ATOM 698 N N . ILE A 1 89 ? 9.983 12.485 2.730 1.00 95.94 89 ILE A N 1
ATOM 699 C CA . ILE A 1 89 ? 10.056 12.020 4.123 1.00 95.94 89 ILE A CA 1
ATOM 700 C C . ILE A 1 89 ? 8.725 12.255 4.851 1.00 95.94 89 ILE A C 1
ATOM 702 O O . ILE A 1 89 ? 8.242 11.381 5.577 1.00 95.94 89 ILE A O 1
ATOM 706 N N . GLU A 1 90 ? 8.107 13.425 4.659 1.00 96.38 90 GLU A N 1
ATOM 707 C CA . GLU A 1 90 ? 6.795 13.739 5.236 1.00 96.38 90 GLU A CA 1
ATOM 708 C C . GLU A 1 90 ? 5.708 12.793 4.702 1.00 96.38 90 GLU A C 1
ATOM 710 O O . GLU A 1 90 ? 4.864 12.314 5.472 1.00 96.38 90 GLU A O 1
ATOM 715 N N . ALA A 1 91 ? 5.733 12.498 3.398 1.00 94.88 91 ALA A N 1
ATOM 716 C CA . ALA A 1 91 ? 4.810 11.567 2.768 1.00 94.88 91 ALA A CA 1
ATOM 717 C C . ALA A 1 91 ? 4.986 10.161 3.348 1.00 94.88 91 ALA A C 1
ATOM 719 O O . ALA A 1 91 ? 4.002 9.579 3.803 1.00 94.88 91 ALA A O 1
ATOM 720 N N . ASP A 1 92 ? 6.216 9.646 3.418 1.00 94.00 92 ASP A N 1
ATOM 721 C CA . ASP A 1 92 ? 6.518 8.318 3.968 1.00 94.00 92 ASP A CA 1
ATOM 722 C C . ASP A 1 92 ? 6.016 8.172 5.410 1.00 94.00 92 ASP A C 1
ATOM 724 O O . ASP A 1 92 ? 5.272 7.242 5.732 1.00 94.00 92 ASP A O 1
ATOM 728 N N . LYS A 1 93 ? 6.317 9.158 6.264 1.00 94.88 93 LYS A N 1
ATOM 729 C CA . LYS A 1 93 ? 5.821 9.201 7.645 1.00 94.88 93 LYS A CA 1
ATOM 730 C C . LYS A 1 93 ? 4.292 9.201 7.707 1.00 94.88 93 LYS A C 1
ATOM 732 O O . LYS A 1 93 ? 3.708 8.558 8.579 1.00 94.88 93 LYS A O 1
ATOM 737 N N . SER A 1 94 ? 3.636 9.926 6.805 1.00 94.25 94 SER A N 1
ATOM 738 C CA . SER A 1 94 ? 2.176 10.017 6.773 1.00 94.25 94 SER A CA 1
ATOM 739 C C . SER A 1 94 ? 1.527 8.720 6.281 1.00 94.25 94 SER A C 1
ATOM 741 O O . SER A 1 94 ? 0.530 8.286 6.858 1.00 94.25 94 SER A O 1
ATOM 743 N N . PHE A 1 95 ? 2.109 8.058 5.276 1.00 91.31 95 PHE A N 1
ATOM 744 C CA . PHE A 1 95 ? 1.650 6.748 4.814 1.00 91.31 95 PHE A CA 1
ATOM 745 C C . PHE A 1 95 ? 1.853 5.668 5.872 1.00 91.31 95 PHE A C 1
ATOM 747 O O . PHE A 1 95 ? 0.948 4.867 6.083 1.00 91.31 95 PHE A O 1
ATOM 754 N N . LYS A 1 96 ? 2.973 5.678 6.603 1.00 91.75 96 LYS A N 1
ATOM 755 C CA . LYS A 1 96 ? 3.169 4.771 7.743 1.00 91.75 96 LYS A CA 1
ATOM 756 C C . LYS A 1 96 ? 2.046 4.896 8.766 1.00 91.75 96 LYS A C 1
ATOM 758 O O . LYS A 1 96 ? 1.468 3.889 9.150 1.00 91.75 96 LYS A O 1
ATOM 763 N N . LYS A 1 97 ? 1.658 6.120 9.135 1.00 92.12 97 LYS A N 1
ATOM 764 C CA . LYS A 1 97 ? 0.510 6.341 10.032 1.00 92.12 97 LYS A CA 1
ATOM 765 C C . LYS A 1 97 ? -0.800 5.811 9.449 1.00 92.12 97 LYS A C 1
ATOM 767 O O . LYS A 1 97 ? -1.551 5.155 10.160 1.00 92.12 97 LYS A O 1
ATOM 772 N N . LEU A 1 98 ? -1.061 6.062 8.164 1.00 89.81 98 LEU A N 1
ATOM 773 C CA . LEU A 1 98 ? -2.255 5.560 7.472 1.00 89.81 98 LEU A CA 1
ATOM 774 C C . LEU A 1 98 ? -2.321 4.023 7.450 1.00 89.81 98 LEU A C 1
ATOM 776 O O . LEU A 1 98 ? -3.391 3.450 7.641 1.00 89.81 98 LEU A O 1
ATOM 780 N N . PHE A 1 99 ? -1.185 3.360 7.240 1.00 87.75 99 PHE A N 1
ATOM 781 C CA . PHE A 1 99 ? -1.073 1.901 7.241 1.00 87.75 99 PHE A CA 1
ATOM 782 C C . PHE A 1 99 ? -0.872 1.304 8.635 1.00 87.75 99 PHE A C 1
ATOM 784 O O . PHE A 1 99 ? -0.620 0.106 8.735 1.00 87.75 99 PHE A O 1
ATOM 791 N N . MET A 1 100 ? -0.991 2.110 9.698 1.00 88.75 100 MET A N 1
ATOM 792 C CA . MET A 1 100 ? -0.797 1.656 11.075 1.00 88.75 100 MET A CA 1
ATOM 793 C C . MET A 1 100 ? 0.582 0.987 11.247 1.00 88.75 100 MET A C 1
ATOM 795 O O . MET A 1 100 ? 0.700 -0.125 11.735 1.00 88.75 100 MET A O 1
ATOM 799 N N . ILE A 1 101 ? 1.645 1.646 10.786 1.00 88.25 101 ILE A N 1
ATOM 800 C CA . ILE A 1 101 ? 3.041 1.198 10.885 1.00 88.25 101 ILE A CA 1
ATOM 801 C C . ILE A 1 101 ? 3.766 2.105 11.885 1.00 88.25 101 ILE A C 1
ATOM 803 O O . ILE A 1 101 ? 3.884 3.310 11.651 1.00 88.25 101 ILE A O 1
ATOM 807 N N . GLY A 1 102 ? 4.293 1.532 12.970 1.00 87.12 102 GLY A N 1
ATOM 808 C CA . GLY A 1 102 ? 5.057 2.253 13.997 1.00 87.12 102 GLY A CA 1
ATOM 809 C C . GLY A 1 102 ? 4.691 1.840 15.425 1.00 87.12 102 GLY A C 1
ATOM 810 O O . GLY A 1 102 ? 3.904 0.919 15.622 1.00 87.12 102 GLY A O 1
ATOM 811 N N . GLU A 1 103 ? 5.284 2.519 16.409 1.00 78.62 103 GLU A N 1
ATOM 812 C CA . GLU A 1 103 ? 5.053 2.264 17.843 1.00 78.62 103 GLU A CA 1
ATOM 813 C C . GLU A 1 103 ? 3.698 2.819 18.324 1.00 78.62 103 GLU A C 1
ATOM 815 O O . GLU A 1 103 ? 3.036 2.198 19.151 1.00 78.62 103 GLU A O 1
ATOM 820 N N . ASP A 1 104 ? 3.227 3.922 17.731 1.00 80.19 104 ASP A N 1
ATOM 821 C CA . ASP A 1 104 ? 1.962 4.591 18.080 1.00 80.19 104 ASP A CA 1
ATOM 822 C C . ASP A 1 104 ? 0.763 4.031 17.288 1.00 80.19 104 ASP A C 1
ATOM 824 O O . ASP A 1 104 ? 0.014 4.760 16.628 1.00 80.19 104 ASP A O 1
ATOM 828 N N . LEU A 1 105 ? 0.619 2.707 17.279 1.00 77.75 105 LEU A N 1
ATOM 829 C CA . LEU A 1 105 ? -0.379 2.014 16.471 1.00 77.75 105 LEU A CA 1
ATOM 830 C C . LEU A 1 105 ? -1.773 2.115 17.107 1.00 77.75 105 LEU A C 1
ATOM 832 O O . LEU A 1 105 ? -2.073 1.441 18.090 1.00 77.75 105 LEU A O 1
ATOM 836 N N . ILE A 1 106 ? -2.646 2.935 16.520 1.00 84.94 106 ILE A N 1
ATOM 837 C CA . ILE A 1 106 ? -4.056 3.028 16.916 1.00 84.94 106 ILE A CA 1
ATOM 838 C C . ILE A 1 106 ? -4.882 2.207 15.926 1.00 84.94 106 ILE A C 1
ATOM 840 O O . ILE A 1 106 ? -5.102 2.644 14.798 1.00 84.94 106 ILE A O 1
ATOM 844 N N . ILE A 1 107 ? -5.347 1.028 16.350 1.00 90.81 107 ILE A N 1
ATOM 845 C CA . ILE A 1 107 ? -6.447 0.316 15.680 1.00 90.81 107 ILE A CA 1
ATOM 846 C C . ILE A 1 107 ? -7.746 0.872 16.255 1.00 90.81 107 ILE A C 1
ATOM 848 O O . ILE A 1 107 ? -8.000 0.630 17.437 1.00 90.81 107 ILE A O 1
ATOM 852 N N . PRO A 1 108 ? -8.574 1.572 15.463 1.00 94.00 108 PRO A N 1
ATOM 853 C CA . PRO A 1 108 ? -9.811 2.148 15.966 1.00 94.00 108 PRO A CA 1
ATOM 854 C C . PRO A 1 108 ? -10.734 1.111 16.614 1.00 94.00 108 PRO A C 1
ATOM 856 O O . PRO A 1 108 ? -11.128 0.130 15.983 1.00 94.00 108 PRO A O 1
ATOM 859 N N . ARG A 1 109 ? -11.102 1.347 17.875 1.00 95.31 109 ARG A N 1
ATOM 860 C CA . ARG A 1 109 ? -12.094 0.574 18.645 1.00 95.31 109 ARG A CA 1
ATOM 861 C C . ARG A 1 109 ? -13.394 1.320 18.866 1.00 95.31 109 ARG A C 1
ATOM 863 O O . ARG A 1 109 ? -14.389 0.728 19.271 1.00 95.31 109 ARG A O 1
ATOM 870 N N . ASN A 1 110 ? -13.373 2.623 18.644 1.00 97.25 110 ASN A N 1
ATOM 871 C CA . ASN A 1 110 ? -14.501 3.506 18.857 1.00 97.25 110 ASN A CA 1
ATOM 872 C C . ASN A 1 110 ? -14.468 4.657 17.850 1.00 97.25 110 ASN A C 1
ATOM 874 O O . ASN A 1 110 ? -13.500 4.857 17.114 1.00 97.25 110 ASN A O 1
ATOM 878 N N . GLU A 1 111 ? -15.553 5.423 17.842 1.00 97.06 111 GLU A N 1
ATOM 879 C CA . GLU A 1 111 ? -15.738 6.545 16.930 1.00 97.06 111 GLU A CA 1
ATOM 880 C C . GLU A 1 111 ? -14.636 7.607 17.071 1.00 97.06 111 GLU A C 1
ATOM 882 O O . GLU A 1 111 ? -14.132 8.109 16.071 1.00 97.06 111 GLU A O 1
ATOM 887 N N . THR A 1 112 ? -14.201 7.913 18.295 1.00 97.44 112 THR A N 1
ATOM 888 C CA . THR A 1 112 ? -13.157 8.917 18.546 1.00 97.44 112 THR A CA 1
ATOM 889 C C . THR A 1 112 ? -11.820 8.508 17.928 1.00 97.44 112 THR A C 1
ATOM 891 O O . THR A 1 112 ? -11.186 9.300 17.232 1.00 97.44 112 THR A O 1
ATOM 894 N N . GLU A 1 113 ? -11.398 7.261 18.135 1.00 96.00 113 GLU A N 1
ATOM 895 C CA . GLU A 1 113 ? -10.173 6.721 17.538 1.00 96.00 113 GLU A CA 1
ATOM 896 C C . GLU A 1 113 ? -10.272 6.634 16.011 1.00 96.00 113 GLU A C 1
ATOM 898 O O . GLU A 1 113 ? -9.301 6.932 15.311 1.00 96.00 113 GLU A O 1
ATOM 903 N N . LEU A 1 114 ? -11.454 6.301 15.477 1.00 95.88 114 LEU A N 1
ATOM 904 C CA . LEU A 1 114 ? -11.686 6.295 14.035 1.00 95.88 114 LEU A CA 1
ATOM 905 C C . LEU A 1 114 ? -11.536 7.699 13.442 1.00 95.88 114 LEU A C 1
ATOM 907 O O . LEU A 1 114 ? -10.894 7.856 12.408 1.00 95.88 114 LEU A O 1
ATOM 911 N N . GLN A 1 115 ? -12.051 8.737 14.105 1.00 96.56 115 GLN A N 1
ATOM 912 C CA . GLN A 1 115 ? -11.866 10.121 13.655 1.00 96.56 115 GLN A CA 1
ATOM 913 C C . GLN A 1 115 ? -10.387 10.530 13.623 1.00 96.56 115 GLN A C 1
ATOM 915 O O . GLN A 1 115 ? -9.952 11.205 12.684 1.00 96.56 115 GLN A O 1
ATOM 920 N N . ILE A 1 116 ? -9.586 10.086 14.599 1.00 95.44 116 ILE A N 1
ATOM 921 C CA . ILE A 1 116 ? -8.131 10.309 14.608 1.00 95.44 116 ILE A CA 1
ATOM 922 C C . ILE A 1 116 ? -7.478 9.619 13.402 1.00 95.44 116 ILE A C 1
ATOM 924 O O . ILE A 1 116 ? -6.735 10.263 12.655 1.00 95.44 116 ILE A O 1
ATOM 928 N N . TYR A 1 117 ? -7.805 8.345 13.162 1.00 94.25 117 TYR A N 1
ATOM 929 C CA . TYR A 1 117 ? -7.336 7.594 11.994 1.00 94.25 117 TYR A CA 1
ATOM 930 C C . TYR A 1 117 ? -7.701 8.301 10.679 1.00 94.25 117 TYR A C 1
ATOM 932 O O . TYR A 1 117 ? -6.842 8.553 9.832 1.00 94.25 117 TYR A O 1
ATOM 940 N N . CYS A 1 118 ? -8.956 8.724 10.544 1.00 96.06 118 CYS A N 1
ATOM 941 C CA . CYS A 1 118 ? -9.469 9.432 9.378 1.00 96.06 118 CYS A CA 1
ATOM 942 C C . CYS A 1 118 ? -8.765 10.772 9.137 1.00 96.06 118 CYS A C 1
ATOM 944 O O . CYS A 1 118 ? -8.425 11.103 7.996 1.00 96.06 118 CYS A O 1
ATOM 946 N N . LYS A 1 119 ? -8.474 11.535 10.199 1.00 96.25 119 LYS A N 1
ATOM 947 C CA . LYS A 1 119 ? -7.685 12.771 10.109 1.00 96.25 119 LYS A CA 1
ATOM 948 C C . LYS A 1 119 ? -6.271 12.492 9.596 1.00 96.25 119 LYS A C 1
ATOM 950 O O . LYS A 1 119 ? -5.792 13.213 8.717 1.00 96.25 119 LYS A O 1
ATOM 955 N N . HIS A 1 120 ? -5.612 11.447 10.101 1.00 94.31 120 HIS A N 1
ATOM 956 C CA . HIS A 1 120 ? -4.290 11.038 9.620 1.00 94.31 120 HIS A CA 1
ATOM 957 C C . HIS A 1 120 ? -4.319 10.597 8.157 1.00 94.31 120 HIS A C 1
ATOM 959 O O . HIS A 1 120 ? -3.474 11.045 7.383 1.00 94.31 120 HIS A O 1
ATOM 965 N N . GLY A 1 121 ? -5.320 9.815 7.749 1.00 94.25 121 GLY A N 1
ATOM 966 C CA . GLY A 1 121 ? -5.475 9.399 6.360 1.00 94.25 121 GLY A CA 1
ATOM 967 C C . GLY A 1 121 ? -5.685 10.571 5.403 1.00 94.25 121 GLY A C 1
ATOM 968 O O . GLY A 1 121 ? -4.979 10.685 4.400 1.00 94.25 121 GLY A O 1
ATOM 969 N N . LYS A 1 122 ? -6.581 11.509 5.740 1.00 96.88 122 LYS A N 1
ATOM 970 C CA . LYS A 1 122 ? -6.798 12.728 4.940 1.00 96.88 122 LYS A CA 1
ATOM 971 C C . LYS A 1 122 ? -5.521 13.566 4.839 1.00 96.88 122 LYS A C 1
ATOM 973 O O . LYS A 1 122 ? -5.169 14.019 3.750 1.00 96.88 122 LYS A O 1
ATOM 978 N N . SER A 1 123 ? -4.797 13.724 5.949 1.00 96.31 123 SER A N 1
ATOM 979 C CA . SER A 1 123 ? -3.497 14.404 5.976 1.00 96.31 123 SER A CA 1
ATOM 980 C C . SER A 1 123 ? -2.486 13.724 5.048 1.00 96.31 123 SER A C 1
ATOM 982 O O . SER A 1 123 ? -1.851 14.403 4.244 1.00 96.31 123 SER A O 1
ATOM 984 N N . ALA A 1 124 ? -2.381 12.392 5.088 1.00 95.62 124 ALA A N 1
ATOM 985 C CA . ALA A 1 124 ? -1.489 11.631 4.214 1.00 95.62 124 ALA A CA 1
ATOM 986 C C . ALA A 1 124 ? -1.799 11.857 2.729 1.00 95.62 124 ALA A C 1
ATOM 988 O O . ALA A 1 124 ? -0.881 12.101 1.948 1.00 95.62 124 ALA A O 1
ATOM 989 N N . MET A 1 125 ? -3.080 11.881 2.341 1.00 96.69 125 MET A N 1
ATOM 990 C CA . MET A 1 125 ? -3.478 12.169 0.956 1.00 96.69 125 MET A CA 1
ATOM 991 C C . MET A 1 125 ? -3.106 13.597 0.524 1.00 96.69 125 MET A C 1
ATOM 993 O O . MET A 1 125 ? -2.657 13.800 -0.609 1.00 96.69 125 MET A O 1
ATOM 997 N N . LYS A 1 126 ? -3.247 14.594 1.413 1.00 97.50 126 LYS A N 1
ATOM 998 C CA . LYS A 1 126 ? -2.817 15.979 1.137 1.00 97.50 126 LYS A CA 1
ATOM 999 C C . LYS A 1 126 ? -1.300 16.053 0.936 1.00 97.50 126 LYS A C 1
ATOM 1001 O O . LYS A 1 126 ? -0.847 16.629 -0.054 1.00 97.50 126 LYS A O 1
ATOM 1006 N N . VAL A 1 127 ? -0.516 15.431 1.820 1.00 96.88 127 VAL A N 1
ATOM 1007 C CA . VAL A 1 127 ? 0.954 15.392 1.716 1.00 96.88 127 VAL A CA 1
ATOM 1008 C C . VAL A 1 127 ? 1.398 14.681 0.435 1.00 96.88 127 VAL A C 1
ATOM 1010 O O . VAL A 1 127 ? 2.199 15.236 -0.314 1.00 96.88 127 VAL A O 1
ATOM 1013 N N . ALA A 1 128 ? 0.820 13.519 0.122 1.00 95.38 128 ALA A N 1
ATOM 1014 C CA . ALA A 1 128 ? 1.113 12.770 -1.099 1.00 95.38 128 ALA A CA 1
ATOM 1015 C C . ALA A 1 128 ? 0.827 13.591 -2.368 1.00 95.38 128 ALA A C 1
ATOM 1017 O O . ALA A 1 128 ? 1.646 13.627 -3.285 1.00 95.38 128 ALA A O 1
ATOM 1018 N N . THR A 1 129 ? -0.285 14.336 -2.393 1.00 96.56 129 THR A N 1
ATOM 1019 C CA . THR A 1 129 ? -0.617 15.250 -3.502 1.00 96.56 129 THR A CA 1
ATOM 1020 C C . THR A 1 129 ? 0.459 16.331 -3.684 1.00 96.56 129 THR A C 1
ATOM 1022 O O . THR A 1 129 ? 0.831 16.664 -4.811 1.00 96.56 129 THR A O 1
ATOM 1025 N N . ARG A 1 130 ? 0.986 16.891 -2.582 1.00 96.75 130 ARG A N 1
ATOM 1026 C CA . ARG A 1 130 ? 2.083 17.874 -2.639 1.00 96.75 130 ARG A CA 1
ATOM 1027 C C . ARG A 1 130 ? 3.373 17.235 -3.143 1.00 96.75 130 ARG A C 1
ATOM 1029 O O . ARG A 1 130 ? 3.967 17.780 -4.071 1.00 96.75 130 ARG A O 1
ATOM 1036 N N . TYR A 1 131 ? 3.747 16.078 -2.597 1.00 96.31 131 TYR A N 1
ATOM 1037 C CA . TYR A 1 131 ? 4.932 15.329 -3.016 1.00 96.31 131 TYR A CA 1
ATOM 1038 C C . TYR A 1 131 ? 4.885 14.953 -4.503 1.00 96.31 131 TYR A C 1
ATOM 1040 O O . TYR A 1 131 ? 5.892 15.065 -5.197 1.00 96.31 131 TYR A O 1
ATOM 1048 N N . GLY A 1 132 ? 3.706 14.641 -5.050 1.00 96.12 132 GLY A N 1
ATOM 1049 C CA . GLY A 1 132 ? 3.535 14.383 -6.481 1.00 96.12 132 GLY A CA 1
ATOM 1050 C C . GLY A 1 132 ? 4.086 15.491 -7.388 1.00 96.12 132 GLY A C 1
ATOM 1051 O O . GLY A 1 132 ? 4.526 15.203 -8.497 1.00 96.12 132 GLY A O 1
ATOM 1052 N N . LYS A 1 133 ? 4.158 16.751 -6.931 1.00 96.12 133 LYS A N 1
ATOM 1053 C CA . LYS A 1 133 ? 4.758 17.864 -7.696 1.00 96.12 133 LYS A CA 1
ATOM 1054 C C . LYS A 1 133 ? 6.265 17.695 -7.936 1.00 96.12 133 LYS A C 1
ATOM 1056 O O . LYS A 1 133 ? 6.768 18.258 -8.906 1.00 96.12 133 LYS A O 1
ATOM 1061 N N . CYS A 1 134 ? 6.948 16.926 -7.091 1.00 95.94 134 CYS A N 1
ATOM 1062 C CA . CYS A 1 134 ? 8.371 16.597 -7.191 1.00 95.94 134 CYS A CA 1
ATOM 1063 C C . CYS A 1 134 ? 8.663 15.420 -8.125 1.00 95.94 134 CYS A C 1
ATOM 1065 O O . CYS A 1 134 ? 9.803 15.224 -8.543 1.00 95.94 134 CYS A O 1
ATOM 1067 N N . LEU A 1 135 ? 7.641 14.638 -8.469 1.00 94.94 135 LEU A N 1
ATOM 1068 C CA . LEU A 1 135 ? 7.791 13.458 -9.303 1.00 94.94 135 LEU A CA 1
ATOM 1069 C C . LEU A 1 135 ? 7.799 13.804 -10.798 1.00 94.94 135 LEU A C 1
ATOM 1071 O O . LEU A 1 135 ? 7.171 14.766 -11.259 1.00 94.94 135 LEU A O 1
ATOM 1075 N N . LYS A 1 136 ? 8.471 12.953 -11.584 1.00 93.75 136 LYS A N 1
ATOM 1076 C CA . LYS A 1 136 ? 8.361 12.949 -13.052 1.00 93.75 136 LYS A CA 1
ATOM 1077 C C . LYS A 1 136 ? 6.900 12.696 -13.482 1.00 93.75 136 LYS A C 1
ATOM 1079 O O . LYS A 1 136 ? 6.129 12.141 -12.698 1.00 93.75 136 LYS A O 1
ATOM 1084 N N . PRO A 1 137 ? 6.501 13.062 -14.718 1.00 93.88 137 PRO A N 1
ATOM 1085 C CA . PRO A 1 137 ? 5.101 13.003 -15.146 1.00 93.88 137 PRO A CA 1
ATOM 1086 C C . PRO A 1 137 ? 4.398 11.661 -14.906 1.00 93.88 137 PRO A C 1
ATOM 1088 O O . PRO A 1 137 ? 3.299 11.666 -14.358 1.00 93.88 137 PRO A O 1
ATOM 1091 N N . PHE A 1 138 ? 5.032 10.536 -15.250 1.00 90.75 138 PHE A N 1
ATOM 1092 C CA . PHE A 1 138 ? 4.413 9.217 -15.105 1.00 90.75 138 PHE A CA 1
ATOM 1093 C C . PHE A 1 138 ? 4.330 8.727 -13.643 1.00 90.75 138 PHE A C 1
ATOM 1095 O O . PHE A 1 138 ? 3.221 8.437 -13.200 1.00 90.75 138 PHE A O 1
ATOM 1102 N N . PRO A 1 139 ? 5.404 8.732 -12.821 1.00 92.31 139 PRO A N 1
ATOM 1103 C CA . PRO A 1 139 ? 5.273 8.426 -11.391 1.00 92.31 139 PRO A CA 1
ATOM 1104 C C . PRO A 1 139 ? 4.282 9.340 -10.660 1.00 92.31 139 PRO A C 1
ATOM 1106 O O . PRO A 1 139 ? 3.510 8.873 -9.826 1.00 92.31 139 PRO A O 1
ATOM 1109 N N . ARG A 1 140 ? 4.247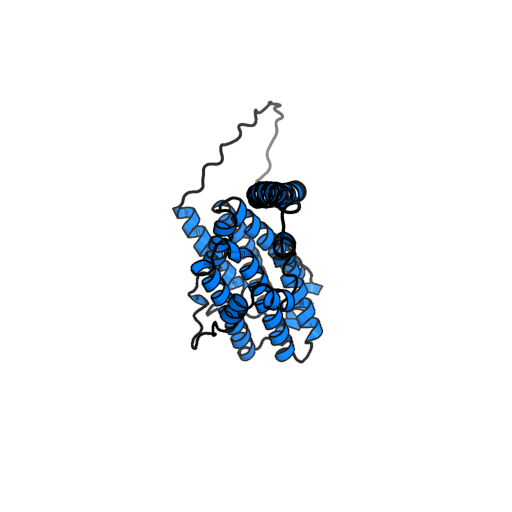 10.637 -11.010 1.00 95.00 140 ARG A N 1
ATOM 1110 C CA . ARG A 1 140 ? 3.246 11.582 -10.491 1.00 95.00 140 ARG A CA 1
ATOM 1111 C C . ARG A 1 140 ? 1.831 11.133 -10.822 1.00 95.00 140 ARG A C 1
ATOM 1113 O O . ARG A 1 140 ? 0.948 11.226 -9.979 1.00 95.00 140 ARG A O 1
ATOM 1120 N N . GLN A 1 141 ? 1.611 10.682 -12.049 1.00 91.88 141 GLN A N 1
ATOM 1121 C CA . GLN A 1 141 ? 0.314 10.189 -12.464 1.00 91.88 141 GLN A CA 1
ATOM 1122 C C . GLN A 1 141 ? -0.100 8.946 -11.670 1.00 91.88 141 GLN A C 1
ATOM 1124 O O . GLN A 1 141 ? -1.219 8.910 -11.166 1.00 91.88 141 GLN A O 1
ATOM 1129 N N . VAL A 1 142 ? 0.782 7.951 -11.556 1.00 90.19 142 VAL A N 1
ATOM 1130 C CA . VAL A 1 142 ? 0.496 6.731 -10.787 1.00 90.19 142 VAL A CA 1
ATOM 1131 C C . VAL A 1 142 ? 0.150 7.095 -9.342 1.00 90.19 142 VAL A C 1
ATOM 1133 O O . VAL A 1 142 ? -0.866 6.642 -8.819 1.00 90.19 142 VAL A O 1
ATOM 1136 N N . LEU A 1 143 ? 0.928 7.995 -8.728 1.00 91.25 143 LEU A N 1
ATOM 1137 C CA . LEU A 1 143 ? 0.640 8.501 -7.388 1.00 91.25 143 LEU A CA 1
ATOM 1138 C C . LEU A 1 143 ? -0.724 9.202 -7.315 1.00 91.25 143 LEU A C 1
ATOM 1140 O O . LEU A 1 143 ? -1.465 8.972 -6.367 1.00 91.25 143 LEU A O 1
ATOM 1144 N N . ASN A 1 144 ? -1.080 10.029 -8.300 1.00 93.94 144 ASN A N 1
ATOM 1145 C CA . ASN A 1 144 ? -2.371 10.721 -8.323 1.00 93.94 144 ASN A CA 1
ATOM 1146 C C . ASN A 1 144 ? -3.555 9.747 -8.394 1.00 93.94 144 ASN A C 1
ATOM 1148 O O . ASN A 1 144 ? -4.541 9.971 -7.697 1.00 93.94 144 ASN A O 1
ATOM 1152 N N . ILE A 1 145 ? -3.452 8.672 -9.184 1.00 92.00 145 ILE A N 1
ATOM 1153 C CA . ILE A 1 145 ? -4.486 7.625 -9.252 1.00 92.00 145 ILE A CA 1
ATOM 1154 C C . ILE A 1 145 ? -4.651 6.970 -7.873 1.00 92.00 145 ILE A C 1
ATOM 1156 O O . ILE A 1 145 ? -5.757 6.929 -7.339 1.00 92.00 145 ILE A O 1
ATOM 1160 N N . ILE A 1 146 ? -3.541 6.559 -7.246 1.00 90.19 146 ILE A N 1
ATOM 1161 C CA . ILE A 1 146 ? -3.540 5.950 -5.904 1.00 90.19 146 ILE A CA 1
ATOM 1162 C C . ILE A 1 146 ? -4.132 6.908 -4.861 1.00 90.19 146 ILE A C 1
ATOM 1164 O O . ILE A 1 146 ? -4.948 6.505 -4.034 1.00 90.19 146 ILE A O 1
ATOM 1168 N N . VAL A 1 147 ? -3.745 8.186 -4.889 1.00 94.56 147 VAL A N 1
ATOM 1169 C CA . VAL A 1 147 ? -4.249 9.208 -3.961 1.00 94.56 147 VAL A CA 1
ATOM 1170 C C . VAL A 1 147 ? -5.741 9.452 -4.166 1.00 94.56 147 VAL A C 1
ATOM 1172 O O . VAL A 1 147 ? -6.467 9.585 -3.183 1.00 94.56 147 VAL A O 1
ATOM 1175 N N . HIS A 1 148 ? -6.220 9.502 -5.409 1.00 96.06 148 HIS A N 1
ATOM 1176 C CA . HIS A 1 148 ? -7.644 9.654 -5.697 1.00 96.06 148 HIS A CA 1
ATOM 1177 C C . HIS A 1 148 ? -8.442 8.450 -5.172 1.00 96.06 148 HIS A C 1
ATOM 1179 O O . HIS A 1 148 ? -9.413 8.625 -4.433 1.00 96.06 148 HIS A O 1
ATOM 1185 N N . GLY A 1 149 ? -7.972 7.232 -5.442 1.00 93.94 149 GLY A N 1
ATOM 1186 C CA . GLY A 1 149 ? -8.558 6.002 -4.912 1.00 93.94 149 GLY A CA 1
ATOM 1187 C C . GLY A 1 149 ? -8.558 5.919 -3.380 1.00 93.94 149 GLY A C 1
ATOM 1188 O O . GLY A 1 149 ? -9.549 5.527 -2.752 1.00 93.94 149 GLY A O 1
ATOM 1189 N N . GLY A 1 150 ? -7.472 6.378 -2.754 1.00 94.19 150 GLY A N 1
ATOM 1190 C CA . GLY A 1 150 ? -7.350 6.510 -1.304 1.00 94.19 150 GLY A CA 1
ATOM 1191 C C . GLY A 1 150 ? -8.322 7.536 -0.720 1.00 94.19 150 GLY A C 1
ATOM 1192 O O . GLY A 1 150 ? -9.007 7.242 0.258 1.00 94.19 150 GLY A O 1
ATOM 1193 N N . LYS A 1 151 ? -8.458 8.717 -1.340 1.00 96.19 151 LYS A N 1
ATOM 1194 C CA . LYS A 1 151 ? -9.456 9.732 -0.955 1.00 96.19 151 LYS A CA 1
ATOM 1195 C C . LYS A 1 151 ? -10.880 9.190 -1.066 1.00 96.19 151 LYS A C 1
ATOM 1197 O O . LYS A 1 151 ? -11.667 9.401 -0.147 1.00 96.19 151 LYS A O 1
ATOM 1202 N N . LYS A 1 152 ? -11.200 8.478 -2.152 1.00 96.00 152 LYS A N 1
ATOM 1203 C CA . LYS A 1 152 ? -12.508 7.840 -2.355 1.00 96.00 152 LYS A CA 1
ATOM 1204 C C . LYS A 1 152 ? -12.813 6.838 -1.241 1.00 96.00 152 LYS A C 1
ATOM 1206 O O . LYS A 1 152 ? -13.878 6.918 -0.635 1.00 96.00 152 LYS A O 1
ATOM 1211 N N . SER A 1 153 ? -11.853 5.970 -0.919 1.00 93.62 153 SER A N 1
ATOM 1212 C CA . SER A 1 153 ? -11.976 5.008 0.182 1.00 93.62 153 SER A CA 1
ATOM 1213 C C . SER A 1 153 ? -12.165 5.714 1.527 1.00 93.62 153 SER A C 1
ATOM 1215 O O . SER A 1 153 ? -13.091 5.406 2.268 1.00 93.62 153 SER A O 1
ATOM 1217 N N . LEU A 1 154 ? -11.345 6.723 1.838 1.00 95.25 154 LEU A N 1
ATOM 1218 C CA . LEU A 1 154 ? -11.489 7.489 3.079 1.00 95.25 154 LEU A CA 1
ATOM 1219 C C . LEU A 1 154 ? -12.850 8.183 3.163 1.00 95.25 154 LEU A C 1
ATOM 1221 O O . LEU A 1 154 ? -13.474 8.140 4.213 1.00 95.25 154 LEU A O 1
ATOM 1225 N N . LYS A 1 155 ? -13.350 8.779 2.078 1.00 96.56 155 LYS A N 1
ATOM 1226 C CA . LYS A 1 155 ? -14.685 9.393 2.050 1.00 96.56 155 LYS A CA 1
ATOM 1227 C C . LYS A 1 155 ? -15.778 8.373 2.388 1.00 96.56 155 LYS A C 1
ATOM 1229 O O . LYS A 1 155 ? -16.671 8.673 3.177 1.00 96.56 155 LYS A O 1
ATOM 1234 N N . GLU A 1 156 ? -15.683 7.164 1.838 1.00 95.38 156 GLU A N 1
ATOM 1235 C CA . GLU A 1 156 ? -16.645 6.087 2.088 1.00 95.38 156 GLU A CA 1
ATOM 1236 C C . GLU A 1 156 ? -16.697 5.681 3.570 1.00 95.38 156 GLU A C 1
ATOM 1238 O O . GLU A 1 156 ? -17.787 5.612 4.136 1.00 95.38 156 GLU A O 1
ATOM 1243 N N . TYR A 1 157 ? -15.547 5.481 4.226 1.00 94.12 157 TYR A N 1
ATOM 1244 C CA . TYR A 1 157 ? -15.508 4.942 5.597 1.00 94.12 157 TYR A CA 1
ATOM 1245 C C . TYR A 1 157 ? -15.369 5.994 6.703 1.00 94.12 157 TYR A C 1
ATOM 1247 O O . TYR A 1 157 ? -15.657 5.686 7.855 1.00 94.12 157 TYR A O 1
ATOM 1255 N N . CYS A 1 158 ? -14.950 7.222 6.387 1.00 96.25 158 CYS A N 1
ATOM 1256 C CA . CYS A 1 158 ? -14.749 8.292 7.369 1.00 96.25 158 CYS A CA 1
ATOM 1257 C C . CYS A 1 158 ? -15.865 9.336 7.385 1.00 96.25 158 CYS A C 1
ATOM 1259 O O . CYS A 1 158 ? -16.157 9.880 8.449 1.00 96.25 158 CYS A O 1
ATOM 1261 N N . ASP A 1 159 ? -16.481 9.634 6.237 1.00 96.75 159 ASP A N 1
ATOM 1262 C CA . ASP A 1 159 ? -17.467 10.719 6.153 1.00 96.75 159 ASP A CA 1
ATOM 1263 C C . ASP A 1 159 ? -18.896 10.181 6.299 1.00 96.75 159 ASP A C 1
ATOM 1265 O O . ASP A 1 159 ? -19.741 10.796 6.951 1.00 96.75 159 ASP A O 1
ATOM 1269 N N . ALA A 1 160 ? -19.176 8.993 5.754 1.00 96.25 160 ALA A N 1
ATOM 1270 C CA . ALA A 1 160 ? -20.489 8.372 5.875 1.00 96.25 160 ALA A CA 1
ATOM 1271 C C . ALA A 1 160 ? -20.665 7.683 7.237 1.00 96.25 160 ALA A C 1
ATOM 1273 O O . ALA A 1 160 ? -19.903 6.793 7.606 1.00 96.25 160 ALA A O 1
ATOM 1274 N N . THR A 1 161 ? -21.737 8.011 7.968 1.00 97.12 161 THR A N 1
ATOM 1275 C CA . THR A 1 161 ? -22.078 7.351 9.248 1.00 97.12 161 THR A CA 1
ATOM 1276 C C . THR A 1 161 ? -22.193 5.830 9.115 1.00 97.12 161 THR A C 1
ATOM 1278 O O . THR A 1 161 ? -21.708 5.101 9.975 1.00 97.12 161 THR A O 1
ATOM 1281 N N . LYS A 1 162 ? -22.776 5.337 8.012 1.00 96.69 162 LYS A N 1
ATOM 1282 C CA . LYS A 1 162 ? -22.848 3.896 7.729 1.00 96.69 162 LYS A CA 1
ATOM 1283 C C . LYS A 1 162 ? -21.456 3.286 7.523 1.00 96.69 162 LYS A C 1
ATOM 1285 O O . LYS A 1 162 ? -21.181 2.237 8.092 1.00 96.69 162 LYS A O 1
ATOM 1290 N N . GLY A 1 163 ? -20.590 3.958 6.762 1.00 95.25 163 GLY A N 1
ATOM 1291 C CA . GLY A 1 163 ? -19.223 3.500 6.506 1.00 95.25 163 GLY A CA 1
ATOM 1292 C C . GLY A 1 163 ? -18.380 3.436 7.779 1.00 95.25 163 GLY A C 1
ATOM 1293 O O . GLY A 1 163 ? -17.676 2.453 7.984 1.00 95.25 163 GLY A O 1
ATOM 1294 N N . ARG A 1 164 ? -18.538 4.416 8.681 1.00 97.00 164 ARG A N 1
ATOM 1295 C CA . ARG A 1 164 ? -17.889 4.432 10.003 1.00 97.00 164 ARG A CA 1
ATOM 1296 C C . ARG A 1 164 ? -18.311 3.260 10.890 1.00 97.00 164 ARG A C 1
ATOM 1298 O O . ARG A 1 164 ? -17.474 2.588 11.488 1.00 97.00 164 ARG A O 1
ATOM 1305 N N . ALA A 1 165 ? -19.611 2.973 10.943 1.00 97.38 165 ALA A N 1
ATOM 1306 C CA . ALA A 1 165 ? -20.120 1.824 11.690 1.00 97.38 165 ALA A CA 1
ATOM 1307 C C . ALA A 1 165 ? -19.641 0.489 11.088 1.00 97.38 165 ALA A C 1
ATOM 1309 O O . ALA A 1 165 ? -19.298 -0.441 11.818 1.00 97.38 165 ALA A O 1
ATOM 1310 N N . GLU A 1 166 ? -19.597 0.396 9.757 1.00 95.25 166 GLU A N 1
ATOM 1311 C CA . GLU A 1 166 ? -19.143 -0.794 9.038 1.00 95.25 166 GLU A CA 1
ATOM 1312 C C . GLU A 1 166 ? -17.649 -1.061 9.264 1.00 95.25 166 GLU A C 1
ATOM 1314 O O . GLU A 1 166 ? -17.289 -2.174 9.647 1.00 95.25 166 GLU A O 1
ATOM 1319 N N . ILE A 1 167 ? -16.781 -0.052 9.130 1.00 94.12 167 ILE A N 1
ATOM 1320 C CA . ILE A 1 167 ? -15.340 -0.231 9.360 1.00 94.12 167 ILE A CA 1
ATOM 1321 C C . ILE A 1 167 ? -15.043 -0.631 10.810 1.00 94.12 167 ILE A C 1
ATOM 1323 O O . ILE A 1 167 ? -14.274 -1.564 11.023 1.00 94.12 167 ILE A O 1
ATOM 1327 N N . LEU A 1 168 ? -15.700 -0.017 11.805 1.00 96.00 168 LEU A N 1
ATOM 1328 C CA . LEU A 1 168 ? -15.522 -0.388 13.217 1.00 96.00 168 LEU A CA 1
ATOM 1329 C C . LEU A 1 168 ? -15.914 -1.843 13.475 1.00 96.00 168 LEU A C 1
ATOM 1331 O O . LEU A 1 168 ? -15.154 -2.574 14.107 1.00 96.00 168 LEU A O 1
ATOM 1335 N N . LYS A 1 169 ? -17.046 -2.286 12.916 1.00 95.81 169 LYS A N 1
ATOM 1336 C CA . LYS A 1 169 ? -17.485 -3.684 12.996 1.00 95.81 169 LYS A CA 1
ATOM 1337 C C . LYS A 1 169 ? -16.441 -4.643 12.414 1.00 95.81 169 LYS A C 1
ATOM 1339 O O . LYS A 1 169 ? -16.204 -5.713 12.967 1.00 95.81 169 LYS A O 1
ATOM 1344 N N . HIS A 1 170 ? -15.819 -4.285 11.293 1.00 92.75 170 HIS A N 1
ATOM 1345 C CA . HIS A 1 170 ? -14.817 -5.132 10.643 1.00 92.75 170 HIS A CA 1
ATOM 1346 C C . HIS A 1 170 ? -13.459 -5.127 11.355 1.00 92.75 170 HIS A C 1
ATOM 1348 O O . HIS A 1 170 ? -12.767 -6.145 11.341 1.00 92.75 170 HIS A O 1
ATOM 1354 N N . LEU A 1 171 ? -13.100 -4.035 12.031 1.00 92.81 171 LEU A N 1
ATOM 1355 C CA . LEU A 1 171 ? -11.871 -3.930 12.823 1.00 92.81 171 LEU A CA 1
ATOM 1356 C C . LEU A 1 171 ? -11.914 -4.724 14.140 1.00 92.81 171 LEU A C 1
ATOM 1358 O O . LEU A 1 171 ? -10.869 -4.935 14.758 1.00 92.81 171 LEU A O 1
ATOM 1362 N N . GLU A 1 172 ? -13.077 -5.235 14.557 1.00 91.88 172 GLU A N 1
ATOM 1363 C CA . GLU A 1 172 ? -13.200 -6.098 15.742 1.00 91.88 172 GLU A CA 1
ATOM 1364 C C . GLU A 1 172 ? -12.340 -7.367 15.661 1.00 91.88 172 GLU A C 1
ATOM 1366 O O . GLU A 1 172 ? -11.899 -7.868 16.696 1.00 91.88 172 GLU A O 1
ATOM 1371 N N . CYS A 1 173 ? -12.072 -7.893 14.457 1.00 91.00 173 CYS A N 1
ATOM 1372 C CA . CYS A 1 173 ? -11.209 -9.069 14.310 1.00 91.00 173 CYS A CA 1
ATOM 1373 C C . CYS A 1 173 ? -9.713 -8.761 14.425 1.00 91.00 173 CYS A C 1
ATOM 1375 O O . CYS A 1 173 ? -8.914 -9.686 14.563 1.00 91.00 173 CYS A O 1
ATOM 1377 N N . VAL A 1 174 ? -9.321 -7.487 14.383 1.00 90.94 174 VAL A N 1
ATOM 1378 C CA . VAL A 1 174 ? -7.920 -7.087 14.497 1.00 90.94 174 VAL A CA 1
ATOM 1379 C C . VAL A 1 174 ? -7.581 -6.947 15.977 1.00 90.94 174 VAL A C 1
ATOM 1381 O O . VAL A 1 174 ? -7.765 -5.886 16.550 1.00 90.94 174 VAL A O 1
ATOM 1384 N N . THR A 1 175 ? -7.126 -8.005 16.634 1.00 90.94 175 THR A N 1
ATOM 1385 C CA . THR A 1 175 ? -6.510 -7.991 17.981 1.00 90.94 175 THR A CA 1
ATOM 1386 C C . THR A 1 175 ? -5.022 -7.595 17.921 1.00 90.94 175 THR A C 1
ATOM 1388 O O . THR A 1 175 ? -4.454 -7.587 16.829 1.00 90.94 175 THR A O 1
ATOM 1391 N N . PRO A 1 176 ? -4.337 -7.307 19.045 1.00 89.31 176 PRO A N 1
ATOM 1392 C CA . PRO A 1 176 ? -2.883 -7.103 19.042 1.00 89.31 176 PRO A CA 1
ATOM 1393 C C . PRO A 1 176 ? -2.096 -8.260 18.397 1.00 89.31 176 PRO A C 1
ATOM 1395 O O . PRO A 1 176 ? -1.155 -8.030 17.635 1.00 89.31 176 PRO A O 1
ATOM 1398 N N . GLU A 1 177 ? -2.513 -9.505 18.633 1.00 90.81 177 GLU A N 1
ATOM 1399 C CA . GLU A 1 177 ? -1.876 -10.704 18.077 1.00 90.81 177 GLU A CA 1
ATOM 1400 C C . GLU A 1 177 ? -2.060 -10.768 16.560 1.00 90.81 177 GLU A C 1
ATOM 1402 O O . GLU A 1 177 ? -1.088 -10.898 15.818 1.00 90.81 177 GLU A O 1
ATOM 1407 N N . THR A 1 178 ? -3.299 -10.628 16.083 1.00 90.56 178 THR A N 1
ATOM 1408 C CA . THR A 1 178 ? -3.588 -10.646 14.638 1.00 90.56 178 THR A CA 1
ATOM 1409 C C . THR A 1 178 ? -2.993 -9.430 13.928 1.00 90.56 178 THR A C 1
ATOM 1411 O O . THR A 1 178 ? -2.492 -9.570 12.816 1.00 90.56 178 THR A O 1
ATOM 1414 N N . SER A 1 179 ? -2.937 -8.262 14.580 1.00 88.12 179 SER A N 1
ATOM 1415 C CA . SER A 1 179 ? -2.275 -7.062 14.060 1.00 88.12 179 SER A CA 1
ATOM 1416 C C . SER A 1 179 ? -0.806 -7.319 13.754 1.00 88.12 179 SER A C 1
ATOM 1418 O O . SER A 1 179 ? -0.321 -6.893 12.709 1.00 88.12 179 SER A O 1
ATOM 1420 N N . LYS A 1 180 ? -0.091 -8.048 14.621 1.00 89.06 180 LYS A N 1
ATOM 1421 C CA . LYS A 1 180 ? 1.302 -8.434 14.360 1.00 89.06 180 LYS A CA 1
ATOM 1422 C C . LYS A 1 180 ? 1.415 -9.315 13.113 1.00 89.06 180 LYS A C 1
ATOM 1424 O O . LYS A 1 180 ? 2.351 -9.156 12.335 1.00 89.06 180 LYS A O 1
ATOM 1429 N N . ILE A 1 181 ? 0.456 -10.213 12.890 1.00 90.69 181 ILE A N 1
ATOM 1430 C CA . ILE A 1 181 ? 0.432 -11.081 11.705 1.00 90.69 181 ILE A CA 1
ATOM 1431 C C . ILE A 1 181 ? 0.141 -10.264 10.436 1.00 90.69 181 ILE A C 1
ATOM 1433 O O . ILE A 1 181 ? 0.855 -10.409 9.444 1.00 90.69 181 ILE A O 1
ATOM 1437 N N . PHE A 1 182 ? -0.842 -9.356 10.472 1.00 89.12 182 PHE A N 1
ATOM 1438 C CA . PHE A 1 182 ? -1.117 -8.426 9.368 1.00 89.12 182 PHE A CA 1
ATOM 1439 C C . PHE A 1 182 ? 0.101 -7.558 9.046 1.00 89.12 182 PHE A C 1
ATOM 1441 O O . PHE A 1 182 ? 0.456 -7.396 7.881 1.00 89.12 182 PHE A O 1
ATOM 1448 N N . TYR A 1 183 ? 0.783 -7.057 10.072 1.00 88.81 183 TYR A N 1
ATOM 1449 C CA . TYR A 1 183 ? 1.988 -6.251 9.931 1.00 88.81 183 TYR A CA 1
ATOM 1450 C C . TYR A 1 183 ? 3.150 -7.035 9.302 1.00 88.81 183 TYR A C 1
ATOM 1452 O O . TYR A 1 183 ? 3.794 -6.541 8.378 1.00 88.81 183 TYR A O 1
ATOM 1460 N N . ASN A 1 184 ? 3.363 -8.287 9.718 1.00 89.44 184 ASN A N 1
ATOM 1461 C CA . ASN A 1 184 ? 4.339 -9.182 9.091 1.00 89.44 184 ASN A CA 1
ATOM 1462 C C . ASN A 1 184 ? 4.003 -9.457 7.618 1.00 89.44 184 ASN A C 1
ATOM 1464 O O . ASN A 1 184 ? 4.897 -9.471 6.774 1.00 89.44 184 ASN A O 1
ATOM 1468 N N . SER A 1 185 ? 2.720 -9.652 7.297 1.00 90.69 185 SER A N 1
ATOM 1469 C CA . SER A 1 185 ? 2.252 -9.830 5.917 1.00 90.69 185 SER A CA 1
ATOM 1470 C C . SER A 1 185 ? 2.508 -8.579 5.068 1.00 90.69 185 SER A C 1
ATOM 1472 O O . SER A 1 185 ? 3.011 -8.668 3.947 1.00 90.69 185 SER A O 1
ATOM 1474 N N . LEU A 1 186 ? 2.253 -7.394 5.627 1.00 89.62 186 LEU A N 1
ATOM 1475 C CA . LEU A 1 186 ? 2.526 -6.122 4.964 1.00 89.62 186 LEU A CA 1
ATOM 1476 C C . LEU A 1 186 ? 4.025 -5.929 4.707 1.00 89.62 186 LEU A C 1
ATOM 1478 O O . LEU A 1 186 ? 4.424 -5.578 3.597 1.00 89.62 186 LEU A O 1
ATOM 1482 N N . GLU A 1 187 ? 4.870 -6.211 5.699 1.00 90.38 187 GLU A N 1
ATOM 1483 C CA . GLU A 1 187 ? 6.324 -6.167 5.535 1.00 90.38 187 GLU A CA 1
ATOM 1484 C C . GLU A 1 187 ? 6.805 -7.147 4.464 1.00 90.38 187 GLU A C 1
ATOM 1486 O O . GLU A 1 187 ? 7.661 -6.807 3.643 1.00 90.38 187 GLU A O 1
ATOM 1491 N N . HIS A 1 188 ? 6.243 -8.354 4.449 1.00 92.25 188 HIS A N 1
ATOM 1492 C CA . HIS A 1 188 ? 6.539 -9.353 3.434 1.00 92.25 188 HIS A CA 1
ATOM 1493 C C . HIS A 1 188 ? 6.187 -8.847 2.033 1.00 92.25 188 HIS A C 1
ATOM 1495 O O . HIS A 1 188 ? 6.999 -8.975 1.118 1.00 92.25 188 HIS A O 1
ATOM 1501 N N . GLY A 1 189 ? 5.031 -8.197 1.881 1.00 93.06 189 GLY A N 1
ATOM 1502 C CA . GLY A 1 189 ? 4.644 -7.508 0.653 1.00 93.06 189 GLY A CA 1
ATOM 1503 C C . GLY A 1 189 ? 5.665 -6.450 0.229 1.00 93.06 189 GLY A C 1
ATOM 1504 O O . GLY A 1 189 ? 6.178 -6.511 -0.889 1.00 93.06 189 GLY A O 1
ATOM 1505 N N . PHE A 1 190 ? 6.041 -5.535 1.127 1.00 92.00 190 PHE A N 1
ATOM 1506 C CA . PHE A 1 190 ? 7.021 -4.485 0.822 1.00 92.00 190 PHE A CA 1
ATOM 1507 C C . PHE A 1 190 ? 8.407 -5.032 0.468 1.00 92.00 190 PHE A C 1
ATOM 1509 O O . PHE A 1 190 ? 9.059 -4.491 -0.416 1.00 92.00 190 PHE A O 1
ATOM 1516 N N . ARG A 1 191 ? 8.842 -6.147 1.061 1.00 93.25 191 ARG A N 1
ATOM 1517 C CA . ARG A 1 191 ? 10.097 -6.814 0.667 1.00 93.25 191 ARG A CA 1
ATOM 1518 C C . ARG A 1 191 ? 10.084 -7.310 -0.772 1.00 93.25 191 ARG A C 1
ATOM 1520 O O .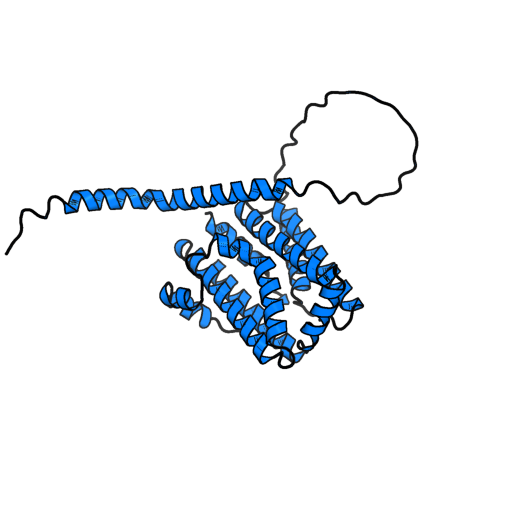 ARG A 1 191 ? 11.118 -7.271 -1.434 1.00 93.25 191 ARG A O 1
ATOM 1527 N N . ARG A 1 192 ? 8.934 -7.777 -1.261 1.00 95.38 192 ARG A N 1
ATOM 1528 C CA . ARG A 1 192 ? 8.790 -8.136 -2.676 1.00 95.38 192 ARG A CA 1
ATOM 1529 C C . ARG A 1 192 ? 8.906 -6.897 -3.555 1.00 95.38 192 ARG A C 1
ATOM 1531 O O . ARG A 1 192 ? 9.620 -6.942 -4.547 1.00 95.38 192 ARG A O 1
ATOM 1538 N N . ILE A 1 193 ? 8.288 -5.784 -3.160 1.00 95.12 193 ILE A N 1
ATOM 1539 C CA . ILE A 1 193 ? 8.410 -4.511 -3.886 1.00 95.12 193 ILE A CA 1
ATOM 1540 C C . ILE A 1 193 ? 9.864 -4.006 -3.898 1.00 95.12 193 ILE A C 1
ATOM 1542 O O . ILE A 1 193 ? 10.357 -3.617 -4.954 1.00 95.12 193 ILE A O 1
ATOM 1546 N N . ASP A 1 194 ? 10.587 -4.091 -2.778 1.00 94.06 194 ASP A N 1
ATOM 1547 C CA . ASP A 1 194 ? 12.019 -3.764 -2.721 1.00 94.06 194 ASP A CA 1
ATOM 1548 C C . ASP A 1 194 ? 12.834 -4.640 -3.675 1.00 94.06 194 ASP A C 1
ATOM 1550 O O . ASP A 1 194 ? 13.669 -4.143 -4.434 1.00 94.06 194 ASP A O 1
ATOM 1554 N N . TYR A 1 195 ? 12.574 -5.953 -3.655 1.00 96.38 195 TYR A N 1
ATOM 1555 C CA . TYR A 1 195 ? 13.237 -6.902 -4.540 1.00 96.38 195 TYR A CA 1
ATOM 1556 C C . TYR A 1 195 ? 13.025 -6.523 -6.008 1.00 96.38 195 TYR A C 1
ATOM 1558 O O . TYR A 1 195 ? 13.999 -6.465 -6.756 1.00 96.38 195 TYR A O 1
ATOM 1566 N N . ILE A 1 196 ? 11.791 -6.198 -6.397 1.00 96.62 196 ILE A N 1
ATOM 1567 C CA . ILE A 1 196 ? 11.446 -5.768 -7.757 1.00 96.62 196 ILE A CA 1
ATOM 1568 C C . ILE A 1 196 ? 12.192 -4.491 -8.130 1.00 96.62 196 ILE A C 1
ATOM 1570 O O . ILE A 1 196 ? 12.854 -4.441 -9.167 1.00 96.62 196 ILE A O 1
ATOM 1574 N N . SER A 1 197 ? 12.142 -3.485 -7.254 1.00 95.56 197 SER A N 1
ATOM 1575 C CA . SER A 1 197 ? 12.808 -2.201 -7.472 1.00 95.56 197 SER A CA 1
ATOM 1576 C C . SER A 1 197 ? 14.313 -2.354 -7.699 1.00 95.56 197 SER A C 1
ATOM 1578 O O . SER A 1 197 ? 14.878 -1.575 -8.465 1.00 95.56 197 SER A O 1
ATOM 1580 N N . ALA A 1 198 ? 14.961 -3.320 -7.046 1.00 96.62 198 ALA A N 1
ATOM 1581 C CA . ALA A 1 198 ? 16.414 -3.471 -7.082 1.00 96.62 198 ALA A CA 1
ATOM 1582 C C . ALA A 1 198 ? 16.937 -4.548 -8.052 1.00 96.62 198 ALA A C 1
ATOM 1584 O O . ALA A 1 198 ? 18.073 -4.428 -8.498 1.00 96.62 198 ALA A O 1
ATOM 1585 N N . ASN A 1 199 ? 16.166 -5.600 -8.359 1.00 97.38 199 ASN A N 1
ATOM 1586 C CA . ASN A 1 199 ? 16.712 -6.816 -8.990 1.00 97.38 199 ASN A CA 1
ATOM 1587 C C . ASN A 1 199 ? 16.019 -7.242 -10.287 1.00 97.38 199 ASN A C 1
ATOM 1589 O O . ASN A 1 199 ? 16.605 -8.000 -11.055 1.00 97.38 199 ASN A O 1
ATOM 1593 N N . VAL A 1 200 ? 14.772 -6.834 -10.518 1.00 97.19 200 VAL A N 1
ATOM 1594 C CA . VAL A 1 200 ? 14.022 -7.251 -11.715 1.00 97.19 200 VAL A CA 1
ATOM 1595 C C . VAL A 1 200 ? 14.460 -6.396 -12.896 1.00 97.19 200 VAL A C 1
ATOM 1597 O O . VAL A 1 200 ? 14.670 -5.203 -12.706 1.00 97.19 200 VAL A O 1
ATOM 1600 N N . HIS A 1 201 ? 14.612 -6.974 -14.088 1.00 97.31 201 HIS A N 1
ATOM 1601 C CA . HIS A 1 201 ? 14.965 -6.237 -15.308 1.00 97.31 201 HIS A CA 1
ATOM 1602 C C . HIS A 1 201 ? 13.800 -5.350 -15.786 1.00 97.31 201 HIS A C 1
ATOM 1604 O O . HIS A 1 201 ? 12.646 -5.648 -15.485 1.00 97.31 201 HIS A O 1
ATOM 1610 N N . ASP A 1 202 ? 14.076 -4.271 -16.525 1.00 95.81 202 ASP A N 1
ATOM 1611 C CA . ASP A 1 202 ? 13.031 -3.328 -16.966 1.00 95.81 202 ASP A CA 1
ATOM 1612 C C . ASP A 1 202 ? 11.954 -4.011 -17.837 1.00 95.81 202 ASP A C 1
ATOM 1614 O O . ASP A 1 202 ? 10.764 -3.763 -17.640 1.00 95.81 202 ASP A O 1
ATOM 1618 N N . ASP A 1 203 ? 12.349 -4.955 -18.700 1.00 95.88 203 ASP A N 1
ATOM 1619 C CA . ASP A 1 203 ? 11.430 -5.723 -19.565 1.00 95.88 203 ASP A CA 1
ATOM 1620 C C . ASP A 1 203 ? 10.431 -6.600 -18.784 1.00 95.88 203 ASP A C 1
ATOM 1622 O O . ASP A 1 203 ? 9.294 -6.800 -19.216 1.00 95.88 203 ASP A O 1
ATOM 1626 N N . ASP A 1 204 ? 10.831 -7.084 -17.605 1.00 96.81 204 ASP A N 1
ATOM 1627 C CA . ASP A 1 204 ? 10.014 -7.934 -16.730 1.00 96.81 204 ASP A CA 1
ATOM 1628 C C . ASP A 1 204 ? 9.335 -7.137 -15.606 1.00 96.81 204 ASP A C 1
ATOM 1630 O O . ASP A 1 204 ? 8.629 -7.696 -14.760 1.00 96.81 204 ASP A O 1
ATOM 1634 N N . LEU A 1 205 ? 9.548 -5.821 -15.547 1.00 95.25 205 LEU A N 1
ATOM 1635 C CA . LEU A 1 205 ? 9.167 -5.009 -14.398 1.00 95.25 205 LEU A CA 1
ATOM 1636 C C . LEU A 1 205 ? 7.648 -4.945 -14.221 1.00 95.25 205 LEU A C 1
ATOM 1638 O O . LEU A 1 205 ? 7.140 -5.134 -13.114 1.00 95.25 205 LEU A O 1
ATOM 1642 N N . LEU A 1 206 ? 6.917 -4.714 -15.316 1.00 95.06 206 LEU A N 1
ATOM 1643 C CA . LEU A 1 206 ? 5.459 -4.606 -15.287 1.00 95.06 206 LEU A CA 1
ATOM 1644 C C . LEU A 1 206 ? 4.800 -5.952 -14.962 1.00 95.06 206 LEU A C 1
ATOM 1646 O O . LEU A 1 206 ? 3.938 -6.006 -14.086 1.00 95.06 206 LEU A O 1
ATOM 1650 N N . SER A 1 207 ? 5.232 -7.032 -15.623 1.00 97.06 207 SER A N 1
ATOM 1651 C CA . SER A 1 207 ? 4.704 -8.385 -15.397 1.00 97.06 207 SER A CA 1
ATOM 1652 C C . SER A 1 207 ? 4.915 -8.807 -13.942 1.00 97.06 207 SER A C 1
ATOM 1654 O O . SER A 1 207 ? 3.973 -9.214 -13.258 1.00 97.06 207 SER A O 1
ATOM 1656 N N . THR A 1 208 ? 6.127 -8.601 -13.425 1.00 97.56 208 THR A N 1
ATOM 1657 C CA . THR A 1 208 ? 6.481 -8.941 -12.047 1.00 97.56 208 THR A CA 1
ATOM 1658 C C . THR A 1 208 ? 5.699 -8.113 -11.032 1.00 97.56 208 THR A C 1
ATOM 1660 O O . THR A 1 208 ? 5.237 -8.655 -10.023 1.00 97.56 208 THR A O 1
ATOM 1663 N N . LEU A 1 209 ? 5.515 -6.813 -11.283 1.00 96.19 209 LEU A N 1
ATOM 1664 C CA . LEU A 1 209 ? 4.734 -5.937 -10.410 1.00 96.19 209 LEU A CA 1
ATOM 1665 C C . LEU A 1 209 ? 3.265 -6.380 -10.340 1.00 96.19 209 LEU A C 1
ATOM 1667 O O . LEU A 1 209 ? 2.734 -6.544 -9.241 1.00 96.19 209 LEU A O 1
ATOM 1671 N N . CYS A 1 210 ? 2.634 -6.632 -11.491 1.00 96.50 210 CYS A N 1
ATOM 1672 C CA . CYS A 1 210 ? 1.253 -7.116 -11.574 1.00 96.50 210 CYS A CA 1
ATOM 1673 C C . CYS A 1 210 ? 1.068 -8.434 -10.812 1.00 96.50 210 CYS A C 1
ATOM 1675 O O . CYS A 1 210 ? 0.152 -8.589 -10.002 1.00 96.50 210 CYS A O 1
ATOM 1677 N N . CYS A 1 211 ? 1.986 -9.374 -11.005 1.00 97.88 211 CYS A N 1
ATOM 1678 C CA . CYS A 1 211 ? 1.918 -10.671 -10.353 1.00 97.88 211 CYS A CA 1
ATOM 1679 C C . CYS A 1 211 ? 2.207 -10.617 -8.851 1.00 97.88 211 CYS A C 1
ATOM 1681 O O . CYS A 1 211 ? 1.568 -11.319 -8.063 1.00 97.88 211 CYS A O 1
ATOM 1683 N N . THR A 1 212 ? 3.096 -9.718 -8.429 1.00 97.00 212 THR A N 1
ATOM 1684 C CA . THR A 1 212 ? 3.331 -9.441 -7.008 1.00 97.00 212 THR A CA 1
ATOM 1685 C C . THR A 1 212 ? 2.094 -8.857 -6.344 1.00 97.00 212 THR A C 1
ATOM 1687 O O . THR A 1 212 ? 1.773 -9.244 -5.220 1.00 97.00 212 THR A O 1
ATOM 1690 N N . PHE A 1 213 ? 1.364 -7.978 -7.034 1.00 95.62 213 PHE A N 1
ATOM 1691 C CA . PHE A 1 213 ? 0.100 -7.458 -6.532 1.00 95.62 213 PHE A CA 1
ATOM 1692 C C . PHE A 1 213 ? -0.921 -8.582 -6.309 1.00 95.62 213 PHE A C 1
ATOM 1694 O O . PHE A 1 213 ? -1.457 -8.693 -5.208 1.00 95.62 213 PHE A O 1
ATOM 1701 N N . HIS A 1 214 ? -1.142 -9.462 -7.295 1.00 95.75 214 HIS A N 1
ATOM 1702 C CA . HIS A 1 214 ? -2.053 -10.604 -7.134 1.00 95.75 214 HIS A CA 1
ATOM 1703 C C . HIS A 1 214 ? -1.642 -11.527 -5.983 1.00 95.75 214 HIS A C 1
ATOM 1705 O O . HIS A 1 214 ? -2.496 -11.990 -5.225 1.00 95.75 214 HIS A O 1
ATOM 1711 N N . LEU A 1 215 ? -0.337 -11.760 -5.818 1.00 95.88 215 LEU A N 1
ATOM 1712 C CA . LEU A 1 215 ? 0.197 -12.561 -4.721 1.00 95.88 215 LEU A CA 1
ATOM 1713 C C . LEU A 1 215 ? -0.099 -11.927 -3.352 1.00 95.88 215 LEU A C 1
ATOM 1715 O O . LEU A 1 215 ? -0.619 -12.609 -2.470 1.00 95.88 215 LEU A O 1
ATOM 1719 N N . ILE A 1 216 ? 0.194 -10.633 -3.178 1.00 93.94 216 ILE A N 1
ATOM 1720 C CA . ILE A 1 216 ? -0.071 -9.894 -1.930 1.00 93.94 216 ILE A CA 1
ATOM 1721 C C . ILE A 1 216 ? -1.576 -9.834 -1.650 1.00 93.94 216 ILE A C 1
ATOM 1723 O O . ILE A 1 216 ? -2.005 -10.045 -0.514 1.00 93.94 216 ILE A O 1
ATOM 1727 N N . TYR A 1 217 ? -2.382 -9.578 -2.679 1.00 94.25 217 TYR A N 1
ATOM 1728 C CA . TYR A 1 217 ? -3.832 -9.502 -2.569 1.00 94.25 217 TYR A CA 1
ATOM 1729 C C . TYR A 1 217 ? -4.427 -10.825 -2.084 1.00 94.25 217 TYR A C 1
ATOM 1731 O O . TYR A 1 217 ? -5.116 -10.841 -1.065 1.00 94.25 217 TYR A O 1
ATOM 1739 N N . ASN A 1 218 ? -4.103 -11.943 -2.743 1.00 95.44 218 ASN A N 1
ATOM 1740 C CA . ASN A 1 218 ? -4.604 -13.259 -2.345 1.00 95.44 218 ASN A CA 1
ATOM 1741 C C . ASN A 1 218 ? -4.171 -13.618 -0.918 1.00 95.44 218 ASN A C 1
ATOM 1743 O O . ASN A 1 218 ? -5.009 -14.014 -0.112 1.00 95.44 21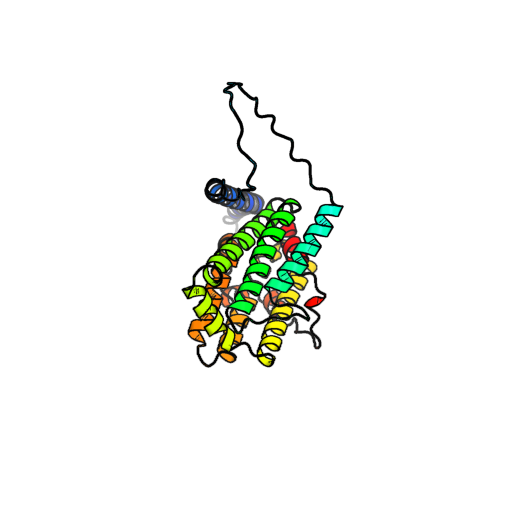8 ASN A O 1
ATOM 1747 N N . GLN A 1 219 ? -2.902 -13.377 -0.568 1.00 94.06 219 GLN A N 1
ATOM 1748 C CA . GLN A 1 219 ? -2.402 -13.596 0.794 1.00 94.06 219 GLN A CA 1
ATOM 1749 C C . GLN A 1 219 ? -3.146 -12.757 1.834 1.00 94.06 219 GLN A C 1
ATOM 1751 O O . GLN A 1 219 ? -3.470 -13.255 2.910 1.00 94.06 219 GLN A O 1
ATOM 1756 N N . THR A 1 220 ? -3.457 -11.500 1.517 1.00 91.69 220 THR A N 1
ATOM 1757 C CA . THR A 1 220 ? -4.228 -10.623 2.408 1.00 91.69 220 THR A CA 1
ATOM 1758 C C . THR A 1 220 ? -5.642 -11.155 2.611 1.00 91.69 220 THR A C 1
ATOM 1760 O O . THR A 1 220 ? -6.117 -11.220 3.744 1.00 91.69 220 THR A O 1
ATOM 176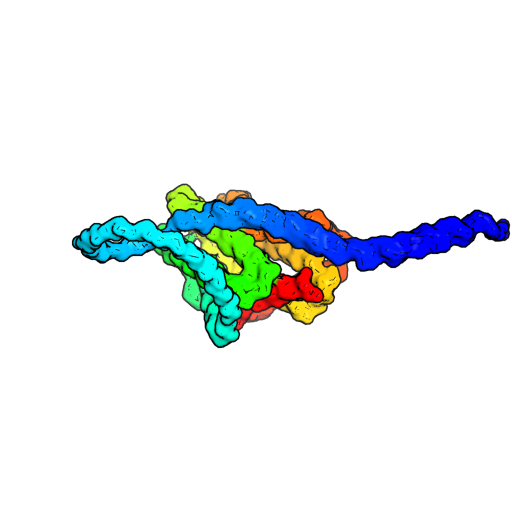3 N N . ILE A 1 221 ? -6.313 -11.577 1.536 1.00 94.81 221 ILE A N 1
ATOM 1764 C CA . ILE A 1 221 ? -7.660 -12.149 1.618 1.00 94.81 221 ILE A CA 1
ATOM 1765 C C . ILE A 1 221 ? -7.666 -13.431 2.454 1.00 94.81 221 ILE A C 1
ATOM 1767 O O . ILE A 1 221 ? -8.533 -13.590 3.315 1.00 94.81 221 ILE A O 1
ATOM 1771 N N . ASP A 1 222 ? -6.710 -14.329 2.236 1.00 95.38 222 ASP A N 1
ATOM 1772 C CA . ASP A 1 222 ? -6.629 -15.584 2.983 1.00 95.38 222 ASP A CA 1
ATOM 1773 C C . ASP A 1 222 ? -6.323 -15.340 4.462 1.00 95.38 222 ASP A C 1
ATOM 1775 O O . ASP A 1 222 ? -6.934 -15.963 5.333 1.00 95.38 222 ASP A O 1
ATOM 1779 N N . LEU A 1 223 ? -5.470 -14.357 4.760 1.00 92.56 223 LEU A N 1
ATOM 1780 C CA . LEU A 1 223 ? -5.176 -13.954 6.129 1.00 92.56 223 LEU A CA 1
ATOM 1781 C C . LEU A 1 223 ? -6.419 -13.411 6.848 1.00 92.56 223 LEU A C 1
ATOM 1783 O O . LEU A 1 223 ? -6.703 -13.799 7.982 1.00 92.56 223 LEU A O 1
ATOM 1787 N N . VAL A 1 224 ? -7.199 -12.562 6.174 1.00 92.62 224 VAL A N 1
ATOM 1788 C CA . VAL A 1 224 ? -8.470 -12.044 6.701 1.00 92.62 224 VAL A CA 1
ATOM 1789 C C . VAL A 1 224 ? -9.463 -13.178 6.939 1.00 92.62 224 VAL A C 1
ATOM 1791 O O . VAL A 1 224 ? -10.070 -13.234 8.005 1.00 92.62 224 VAL A O 1
ATOM 1794 N N . ARG A 1 225 ? -9.616 -14.115 5.996 1.00 95.19 225 ARG A N 1
ATOM 1795 C CA . ARG A 1 225 ? -10.510 -15.274 6.173 1.00 95.19 225 ARG A CA 1
ATOM 1796 C C . ARG A 1 225 ? -10.128 -16.109 7.387 1.00 95.19 225 ARG A C 1
ATOM 1798 O O . ARG A 1 225 ? -11.009 -16.546 8.120 1.00 95.19 225 ARG A O 1
ATOM 1805 N N . HIS A 1 226 ? -8.829 -16.316 7.588 1.00 95.31 226 HIS A N 1
ATOM 1806 C CA . HIS A 1 226 ? -8.323 -17.145 8.671 1.00 95.31 226 HIS A CA 1
ATOM 1807 C C . HIS A 1 226 ? -8.507 -16.487 10.047 1.00 95.31 226 HIS A C 1
ATOM 1809 O O . HIS A 1 226 ? -8.912 -17.154 10.997 1.00 95.31 226 HIS A O 1
ATOM 1815 N N . HIS A 1 227 ? -8.260 -15.178 10.159 1.00 93.00 227 HIS A N 1
ATOM 1816 C CA . HIS A 1 227 ? -8.269 -14.481 11.451 1.00 93.00 227 HIS A CA 1
ATOM 1817 C C . HIS A 1 227 ? -9.579 -13.749 11.785 1.00 93.00 227 HIS A C 1
ATOM 1819 O O . HIS A 1 227 ? -9.830 -13.460 12.953 1.00 93.00 227 HIS A O 1
ATOM 1825 N N . CYS A 1 228 ? -10.459 -13.496 10.813 1.00 92.31 228 CYS A N 1
ATOM 1826 C CA . CYS A 1 228 ? -11.735 -12.799 11.018 1.00 92.31 228 CYS A CA 1
ATOM 1827 C C . CYS A 1 228 ? -12.939 -13.756 10.992 1.00 92.31 228 CYS A C 1
ATOM 1829 O O . CYS A 1 228 ? -13.894 -13.556 10.242 1.00 92.31 228 CYS A O 1
ATOM 1831 N N . SER A 1 229 ? -12.922 -14.782 11.848 1.00 87.50 229 SER A N 1
ATOM 1832 C CA . SER A 1 229 ? -13.885 -15.902 11.849 1.00 87.50 229 SER A CA 1
ATOM 1833 C C . SER A 1 229 ? -15.359 -15.516 12.030 1.00 87.50 229 SER A C 1
ATOM 1835 O O . SER A 1 229 ? -16.239 -16.202 11.516 1.00 87.50 229 SER A O 1
ATOM 1837 N N . LYS A 1 230 ? -15.659 -14.409 12.722 1.00 89.50 230 LYS A N 1
ATOM 1838 C CA . LYS A 1 230 ? -17.045 -13.963 12.958 1.00 89.50 230 LYS A CA 1
ATOM 1839 C C . LYS A 1 230 ? -17.746 -13.446 11.699 1.00 89.50 230 LYS A C 1
ATOM 1841 O O . LYS A 1 230 ? -18.972 -13.395 11.654 1.00 89.50 230 LYS A O 1
ATOM 1846 N N . SER A 1 231 ? -16.993 -12.960 10.716 1.00 87.50 231 SER A N 1
ATOM 1847 C CA . SER A 1 231 ? -17.533 -12.276 9.532 1.00 87.50 231 SER A CA 1
ATOM 1848 C C . SER A 1 231 ? -16.536 -12.290 8.360 1.00 87.50 231 SER A C 1
ATOM 1850 O O . SER A 1 231 ? -16.257 -11.238 7.783 1.00 87.50 231 SER A O 1
ATOM 1852 N N . PRO A 1 232 ? -15.979 -13.460 7.986 1.00 88.94 232 PRO A N 1
ATOM 1853 C CA . PRO A 1 232 ? -14.861 -13.526 7.050 1.00 88.94 232 PRO A CA 1
ATOM 1854 C C . PRO A 1 232 ? -15.252 -12.971 5.681 1.00 88.94 232 PRO A C 1
ATOM 1856 O O . PRO A 1 232 ? -14.537 -12.138 5.138 1.00 88.94 232 PRO A O 1
ATOM 1859 N N . ASP A 1 233 ? -16.420 -13.334 5.148 1.00 94.50 233 ASP A N 1
ATOM 1860 C CA . ASP A 1 233 ? -16.825 -12.911 3.804 1.00 94.50 233 ASP A CA 1
ATOM 1861 C C . ASP A 1 233 ? -17.144 -11.422 3.698 1.00 94.50 233 ASP A C 1
ATOM 1863 O O . ASP A 1 233 ? -16.843 -10.799 2.681 1.00 94.50 233 ASP A O 1
ATOM 1867 N N . SER A 1 234 ? -17.762 -10.830 4.722 1.00 94.75 234 SER A N 1
ATOM 1868 C CA . SER A 1 234 ? -18.050 -9.395 4.720 1.00 94.75 234 SER A CA 1
ATOM 1869 C C . SER A 1 234 ? -16.780 -8.572 4.940 1.00 94.75 234 SER A C 1
ATOM 1871 O O . SER A 1 234 ? -16.589 -7.603 4.211 1.00 94.75 234 SER A O 1
ATOM 1873 N N . THR A 1 235 ? -15.868 -8.992 5.828 1.00 92.88 235 THR A N 1
ATOM 1874 C CA . THR A 1 235 ? -14.556 -8.334 5.972 1.00 92.88 235 THR A CA 1
ATOM 1875 C C . THR A 1 235 ? -13.733 -8.473 4.694 1.00 92.88 235 THR A C 1
ATOM 1877 O O . THR A 1 235 ? -13.150 -7.500 4.229 1.00 92.88 235 THR A O 1
ATOM 1880 N N . VAL A 1 236 ? -13.733 -9.652 4.066 1.00 95.31 236 VAL A N 1
ATOM 1881 C CA . VAL A 1 236 ? -13.099 -9.857 2.759 1.00 95.31 236 VAL A CA 1
ATOM 1882 C C . VAL A 1 236 ? -13.682 -8.898 1.731 1.00 95.31 236 VAL A C 1
ATOM 1884 O O . VAL A 1 236 ? -12.910 -8.213 1.071 1.00 95.31 236 VAL A O 1
ATOM 1887 N N . ARG A 1 237 ? -15.013 -8.800 1.603 1.00 96.19 237 ARG A N 1
ATOM 1888 C CA . ARG A 1 237 ? -15.650 -7.854 0.671 1.00 96.19 237 ARG A CA 1
ATOM 1889 C C . ARG A 1 237 ? -15.206 -6.415 0.922 1.00 96.19 237 ARG A C 1
ATOM 1891 O O . ARG A 1 237 ? -14.843 -5.754 -0.040 1.00 96.19 237 ARG A O 1
ATOM 1898 N N . LEU A 1 238 ? -15.168 -5.969 2.177 1.00 92.56 238 LEU A N 1
ATOM 1899 C CA . LEU A 1 238 ? -14.674 -4.636 2.527 1.00 92.56 238 LEU A CA 1
ATOM 1900 C C . LEU A 1 238 ? -13.226 -4.423 2.058 1.00 92.56 238 LEU A C 1
ATOM 1902 O O . LEU A 1 238 ? -12.932 -3.431 1.396 1.00 92.56 238 LEU A O 1
ATOM 1906 N N . ILE A 1 239 ? -12.327 -5.368 2.350 1.00 92.44 239 ILE A N 1
ATOM 1907 C CA . ILE A 1 239 ? -10.923 -5.284 1.921 1.00 92.44 239 ILE A CA 1
ATOM 1908 C C . ILE A 1 239 ? -10.810 -5.270 0.394 1.00 92.44 239 ILE A C 1
ATOM 1910 O O . ILE A 1 239 ? -10.023 -4.491 -0.139 1.00 92.44 239 ILE A O 1
ATOM 1914 N N . ARG A 1 240 ? -11.619 -6.065 -0.321 1.00 94.69 240 ARG A N 1
ATOM 1915 C CA . ARG A 1 240 ? -11.677 -6.010 -1.790 1.00 94.69 240 ARG A CA 1
ATOM 1916 C C . ARG A 1 240 ? -12.080 -4.625 -2.273 1.00 94.69 240 ARG A C 1
ATOM 1918 O O . ARG A 1 240 ? -11.366 -4.069 -3.091 1.00 94.69 240 ARG A O 1
ATOM 1925 N N . THR A 1 241 ? -13.147 -4.047 -1.723 1.00 92.94 241 THR A N 1
ATOM 1926 C CA . THR A 1 241 ? -13.609 -2.703 -2.096 1.00 92.94 241 THR A CA 1
ATOM 1927 C C . THR A 1 241 ? -12.529 -1.646 -1.870 1.00 92.94 241 THR A C 1
ATOM 1929 O O . THR A 1 241 ? -12.294 -0.820 -2.748 1.00 92.94 241 THR A O 1
ATOM 1932 N N . ILE A 1 242 ? -11.832 -1.686 -0.727 1.00 90.69 242 ILE A N 1
ATOM 1933 C CA . ILE A 1 242 ? -10.730 -0.757 -0.428 1.00 90.69 242 ILE A CA 1
ATOM 1934 C C . ILE A 1 242 ? -9.608 -0.907 -1.459 1.00 90.69 242 ILE A C 1
ATOM 1936 O O . ILE A 1 242 ? -9.145 0.082 -2.026 1.00 90.69 242 ILE A O 1
ATOM 1940 N N . VAL A 1 243 ? -9.171 -2.141 -1.716 1.00 91.12 243 VAL A N 1
ATOM 1941 C CA . VAL A 1 243 ? -8.090 -2.410 -2.667 1.00 91.12 243 VAL A CA 1
ATOM 1942 C C . VAL A 1 243 ? -8.493 -2.021 -4.090 1.00 91.12 243 VAL A C 1
ATOM 1944 O O . VAL A 1 243 ? -7.706 -1.375 -4.779 1.00 91.12 243 VAL A O 1
ATOM 1947 N N . ASP A 1 244 ? -9.712 -2.345 -4.511 1.00 92.06 244 ASP A N 1
ATOM 1948 C CA . ASP A 1 244 ? -10.235 -2.000 -5.831 1.00 92.06 244 ASP A CA 1
ATOM 1949 C C . ASP A 1 244 ? -10.306 -0.480 -5.995 1.00 92.06 244 ASP A C 1
ATOM 1951 O O . ASP A 1 244 ? -9.831 0.056 -6.991 1.00 92.06 244 ASP A O 1
ATOM 1955 N N . ASN A 1 245 ? -10.807 0.244 -4.992 1.00 90.56 245 ASN A N 1
ATOM 1956 C CA . ASN A 1 245 ? -10.834 1.703 -5.032 1.00 90.56 245 ASN A CA 1
ATOM 1957 C C . ASN A 1 245 ? -9.432 2.312 -5.186 1.00 90.56 245 ASN A C 1
ATOM 1959 O O . ASN A 1 245 ? -9.311 3.340 -5.840 1.00 90.56 245 ASN A O 1
ATOM 1963 N N . ILE A 1 246 ? -8.392 1.717 -4.591 1.00 89.62 246 ILE A N 1
ATOM 1964 C CA . ILE A 1 246 ? -7.024 2.265 -4.598 1.00 89.62 246 ILE A CA 1
ATOM 1965 C C . ILE A 1 246 ? -6.237 1.867 -5.852 1.00 89.62 246 ILE A C 1
ATOM 1967 O O . ILE A 1 246 ? -5.510 2.690 -6.408 1.00 89.62 246 ILE A O 1
ATOM 1971 N N . ALA A 1 247 ? -6.322 0.602 -6.259 1.00 89.75 247 ALA A N 1
ATOM 1972 C CA . ALA A 1 247 ? -5.381 0.003 -7.200 1.00 89.75 247 ALA A CA 1
ATOM 1973 C C . ALA A 1 247 ? -6.012 -0.409 -8.533 1.00 89.75 247 ALA A C 1
ATOM 1975 O O . ALA A 1 247 ? -5.269 -0.574 -9.500 1.00 89.75 247 ALA A O 1
ATOM 1976 N N . LYS A 1 248 ? -7.343 -0.558 -8.624 1.00 91.12 248 LYS A N 1
ATOM 1977 C CA . LYS A 1 248 ? -7.996 -1.109 -9.822 1.00 91.12 248 LYS A CA 1
ATOM 1978 C C . LYS A 1 248 ? -7.628 -0.353 -11.090 1.00 91.12 248 LYS A C 1
ATOM 1980 O O . LYS A 1 248 ? -7.244 -0.987 -12.059 1.00 91.12 248 LYS A O 1
ATOM 1985 N N . ASP A 1 249 ? -7.655 0.974 -11.068 1.00 89.62 249 ASP A N 1
ATOM 1986 C CA . ASP A 1 249 ? -7.347 1.777 -12.256 1.00 89.62 249 ASP A CA 1
ATOM 1987 C C . ASP A 1 249 ? -5.885 1.617 -12.709 1.00 89.62 249 ASP A C 1
ATOM 1989 O O . ASP A 1 249 ? -5.593 1.610 -13.904 1.00 89.62 249 ASP A O 1
ATOM 1993 N N . VAL A 1 250 ? -4.955 1.444 -11.761 1.00 87.06 250 VAL A N 1
ATOM 1994 C CA . VAL A 1 250 ? -3.537 1.180 -12.062 1.00 87.06 250 VAL A CA 1
ATOM 1995 C C . VAL A 1 250 ? -3.368 -0.217 -12.666 1.00 87.06 250 VAL A C 1
ATOM 1997 O O . VAL A 1 250 ? -2.620 -0.395 -13.628 1.00 87.06 250 VAL A O 1
ATOM 2000 N N . LEU A 1 251 ? -4.077 -1.208 -12.126 1.00 88.69 251 LEU A N 1
ATOM 2001 C CA . LEU A 1 251 ? -4.019 -2.592 -12.596 1.00 88.69 251 LEU A CA 1
ATOM 2002 C C . LEU A 1 251 ? -4.712 -2.766 -13.944 1.00 88.69 251 LEU A C 1
ATOM 2004 O O . LEU A 1 251 ? -4.158 -3.402 -14.830 1.00 88.69 251 LEU A O 1
ATOM 2008 N N . ASP A 1 252 ? -5.880 -2.168 -14.142 1.00 89.25 252 ASP A N 1
ATOM 2009 C CA . ASP A 1 252 ? -6.602 -2.212 -15.413 1.00 89.25 252 ASP A CA 1
ATOM 2010 C C . ASP A 1 252 ? -5.779 -1.534 -16.525 1.00 89.25 252 ASP A C 1
ATOM 2012 O O . ASP A 1 252 ? -5.862 -1.924 -17.692 1.00 89.25 252 ASP A O 1
ATOM 2016 N N . LEU A 1 253 ? -4.930 -0.562 -16.166 1.00 86.50 253 LEU A N 1
ATOM 2017 C CA . LEU A 1 253 ? -4.027 0.091 -17.104 1.00 86.50 253 LEU A CA 1
ATOM 2018 C C . LEU A 1 253 ? -2.861 -0.808 -17.553 1.00 86.50 253 LEU A C 1
ATOM 2020 O O . LEU A 1 253 ? -2.531 -0.825 -18.739 1.00 86.50 253 LEU A O 1
ATOM 2024 N N . GLY A 1 254 ? -2.212 -1.512 -16.621 1.00 87.94 254 GLY A N 1
ATOM 2025 C CA . GLY A 1 254 ? -0.946 -2.215 -16.885 1.00 87.94 254 GLY A CA 1
ATOM 2026 C C . GLY A 1 254 ? -1.010 -3.744 -16.865 1.00 87.94 254 GLY A C 1
ATOM 2027 O O . GLY A 1 254 ? -0.188 -4.407 -17.494 1.00 87.94 254 GLY A O 1
ATOM 2028 N N . CYS A 1 255 ? -1.989 -4.320 -16.173 1.00 94.00 255 CYS A N 1
ATOM 2029 C CA . CYS A 1 255 ? -2.014 -5.727 -15.774 1.00 94.00 255 CYS A CA 1
ATOM 2030 C C . CYS A 1 255 ? -3.025 -6.590 -16.535 1.00 94.00 255 CYS A C 1
ATOM 2032 O O . CYS A 1 255 ? -3.209 -7.753 -16.190 1.00 94.00 255 CYS A O 1
ATOM 2034 N N . GLY A 1 256 ? -3.634 -6.089 -17.614 1.00 94.00 256 GLY A N 1
ATOM 2035 C CA . GLY A 1 256 ? -4.619 -6.855 -18.394 1.00 94.00 256 GLY A CA 1
ATOM 2036 C C . GLY A 1 256 ? -4.105 -8.196 -18.952 1.00 94.00 256 GLY A C 1
ATOM 2037 O O . GLY A 1 256 ? -4.900 -9.101 -19.187 1.00 94.00 256 GLY A O 1
ATOM 2038 N N . LYS A 1 257 ? -2.783 -8.354 -19.128 1.00 95.00 257 LYS A N 1
ATOM 2039 C CA . LYS A 1 257 ? -2.147 -9.624 -19.537 1.00 95.00 257 LYS A CA 1
ATOM 2040 C C . LYS A 1 257 ? -1.963 -10.628 -18.391 1.00 95.00 257 LYS A C 1
ATOM 2042 O O . LYS A 1 257 ? -1.739 -11.805 -18.661 1.00 95.00 257 LYS A O 1
ATOM 2047 N N . TRP A 1 258 ? -2.062 -10.182 -17.140 1.00 96.50 258 TRP A N 1
ATOM 2048 C CA . TRP A 1 258 ? -1.860 -10.986 -15.933 1.00 96.50 258 TRP A CA 1
ATOM 2049 C C . TRP A 1 258 ? -3.061 -10.831 -14.993 1.00 96.50 258 TRP A C 1
ATOM 2051 O O . TRP A 1 258 ? -2.911 -10.256 -13.926 1.00 96.50 258 TRP A O 1
ATOM 2061 N N . PRO A 1 259 ? -4.260 -11.312 -15.369 1.00 95.94 259 PRO A N 1
ATOM 2062 C CA . PRO A 1 259 ? -5.488 -11.071 -14.604 1.00 95.94 259 PRO A CA 1
ATOM 2063 C C . PRO A 1 259 ? -5.591 -11.880 -13.299 1.00 95.94 259 PRO A C 1
ATOM 2065 O O . PRO A 1 259 ? -6.522 -11.677 -12.519 1.00 95.94 259 PRO A O 1
ATOM 2068 N N . SER A 1 260 ? -4.704 -12.857 -13.085 1.00 96.69 260 SER A N 1
ATOM 2069 C CA . SER A 1 260 ? -4.767 -13.784 -11.956 1.00 96.69 260 SER A CA 1
ATOM 2070 C C . SER A 1 260 ? -3.397 -14.362 -11.599 1.00 96.69 260 SER A C 1
ATOM 2072 O O . SER A 1 260 ? -2.451 -14.307 -12.388 1.00 96.69 260 SER A O 1
ATOM 2074 N N . LEU A 1 261 ? -3.313 -14.978 -10.416 1.00 96.44 261 LEU A N 1
ATOM 2075 C CA . LEU A 1 261 ? -2.106 -15.665 -9.955 1.00 96.44 261 LEU A CA 1
ATOM 2076 C C . LEU A 1 261 ? -1.757 -16.882 -10.833 1.00 96.44 261 LEU A C 1
ATOM 2078 O O . LEU A 1 261 ? -0.591 -17.066 -11.160 1.00 96.44 261 LEU A O 1
ATOM 2082 N N . ASP A 1 262 ? -2.752 -17.637 -11.307 1.00 98.12 262 ASP A N 1
ATOM 2083 C CA . ASP A 1 262 ? -2.530 -18.775 -12.216 1.00 98.12 262 ASP A CA 1
ATOM 2084 C C . ASP A 1 262 ? -1.925 -18.323 -13.554 1.00 98.12 262 ASP A C 1
ATOM 2086 O O . ASP A 1 262 ? -1.028 -18.962 -14.112 1.00 98.12 262 ASP A O 1
ATOM 2090 N N . SER A 1 263 ? -2.386 -17.172 -14.058 1.00 97.56 263 SER A N 1
ATOM 2091 C CA . SER A 1 263 ? -1.818 -16.547 -15.252 1.00 97.56 263 SER A CA 1
ATOM 2092 C C . SER A 1 263 ? -0.367 -16.125 -15.020 1.00 97.56 263 SER A C 1
ATOM 2094 O O . SER A 1 263 ? 0.469 -16.274 -15.908 1.00 97.56 263 SER A O 1
ATOM 2096 N N . CYS A 1 264 ? -0.055 -15.613 -13.831 1.00 98.12 264 CYS A N 1
ATOM 2097 C CA . CYS A 1 264 ? 1.305 -15.256 -13.440 1.00 98.12 264 CYS A CA 1
ATOM 2098 C C . CYS A 1 264 ? 2.233 -16.466 -13.358 1.00 98.12 264 CYS A C 1
ATOM 2100 O O . CYS A 1 264 ? 3.330 -16.428 -13.911 1.00 98.12 264 CYS A O 1
ATOM 2102 N N . ASP A 1 265 ? 1.779 -17.548 -12.728 1.00 98.25 265 ASP A N 1
ATOM 2103 C CA . ASP A 1 265 ? 2.544 -18.790 -12.609 1.00 98.25 265 ASP A CA 1
ATOM 2104 C C . ASP A 1 265 ? 2.831 -19.426 -13.965 1.00 98.25 265 ASP A C 1
ATOM 2106 O O . ASP A 1 265 ? 3.908 -19.977 -14.177 1.00 98.25 265 ASP A O 1
ATOM 2110 N N . SER A 1 266 ? 1.897 -19.295 -14.904 1.00 98.12 266 SER A N 1
ATOM 2111 C CA . SER A 1 266 ? 2.069 -19.816 -16.258 1.00 98.12 266 SER A CA 1
ATOM 2112 C C . SER A 1 266 ? 3.023 -18.964 -17.101 1.00 98.12 266 SER A C 1
ATOM 2114 O O . SER A 1 266 ? 3.772 -19.505 -17.910 1.00 98.12 266 SER A O 1
ATOM 2116 N N . GLN A 1 267 ? 2.997 -17.635 -16.945 1.00 97.38 267 GLN A N 1
ATOM 2117 C CA . GLN A 1 267 ? 3.745 -16.716 -17.814 1.00 97.38 267 GLN A CA 1
ATOM 2118 C C . GLN A 1 267 ? 5.157 -16.390 -17.314 1.00 97.38 267 GLN A C 1
ATOM 2120 O O . GLN A 1 267 ? 6.061 -16.245 -18.132 1.00 97.38 267 GLN A O 1
ATOM 2125 N N . ILE A 1 268 ? 5.362 -16.265 -15.999 1.00 96.94 268 ILE A N 1
ATOM 2126 C CA . ILE A 1 268 ? 6.659 -15.911 -15.394 1.00 96.94 268 ILE A CA 1
ATOM 2127 C C . ILE A 1 268 ? 7.018 -16.833 -14.206 1.00 96.94 268 ILE A C 1
ATOM 2129 O O . ILE A 1 268 ? 7.307 -16.350 -13.106 1.00 96.94 268 ILE A O 1
ATOM 2133 N N . PRO A 1 269 ? 7.037 -18.170 -14.398 1.00 97.75 269 PRO A N 1
ATOM 2134 C CA . PRO A 1 269 ? 7.154 -19.149 -13.309 1.00 97.75 269 PRO A CA 1
ATOM 2135 C C . PRO A 1 269 ? 8.395 -18.953 -12.430 1.00 97.75 269 PRO A C 1
ATOM 2137 O O . PRO A 1 269 ? 8.294 -18.985 -11.206 1.00 97.75 269 PRO A O 1
ATOM 2140 N N . GLN A 1 270 ? 9.558 -18.693 -13.036 1.00 97.94 270 GLN A N 1
ATOM 2141 C CA . GLN A 1 270 ? 10.824 -18.525 -12.307 1.00 97.94 270 GLN A CA 1
ATOM 2142 C C . GLN A 1 270 ? 10.800 -17.295 -11.388 1.00 97.94 270 GLN A C 1
ATOM 2144 O O . GLN A 1 270 ? 11.259 -17.339 -10.246 1.00 97.94 270 GLN A O 1
ATOM 2149 N N . ILE A 1 271 ? 10.220 -16.192 -11.869 1.00 97.31 271 ILE A N 1
ATOM 2150 C CA . ILE A 1 271 ? 10.065 -14.969 -11.078 1.00 97.31 271 ILE A CA 1
ATOM 2151 C C . ILE A 1 271 ? 9.059 -15.208 -9.950 1.00 97.31 271 ILE A C 1
ATOM 2153 O O . ILE A 1 271 ? 9.304 -14.813 -8.812 1.00 97.31 271 ILE A O 1
ATOM 2157 N N . MET A 1 272 ? 7.952 -15.897 -10.227 1.00 98.12 272 MET A N 1
ATOM 2158 C CA . MET A 1 272 ? 6.947 -16.222 -9.215 1.00 98.12 272 MET A CA 1
ATOM 2159 C C . MET A 1 272 ? 7.486 -17.125 -8.106 1.00 98.12 272 MET A C 1
ATOM 2161 O O . MET A 1 272 ? 7.202 -16.889 -6.930 1.00 98.12 272 MET A O 1
ATOM 2165 N N . GLU A 1 273 ? 8.300 -18.123 -8.448 1.00 98.00 273 GLU A N 1
ATOM 2166 C CA . GLU A 1 273 ? 9.030 -18.934 -7.472 1.00 98.00 273 GLU A CA 1
ATOM 2167 C C . GLU A 1 273 ? 9.914 -18.048 -6.584 1.00 98.00 273 GLU A C 1
ATOM 2169 O O . GLU A 1 273 ? 9.833 -18.113 -5.353 1.00 98.00 273 GLU A O 1
ATOM 2174 N N . LYS A 1 274 ? 10.676 -17.132 -7.193 1.00 97.62 274 LYS A N 1
ATOM 2175 C CA . LYS A 1 274 ? 11.532 -16.194 -6.462 1.00 97.62 274 LYS A CA 1
ATOM 2176 C C . LYS A 1 274 ? 10.745 -15.257 -5.542 1.00 97.62 274 LYS A C 1
ATOM 2178 O O . LYS A 1 274 ? 11.148 -15.040 -4.402 1.00 97.62 274 LYS A O 1
ATOM 2183 N N . LEU A 1 275 ? 9.610 -14.722 -5.993 1.00 96.44 275 LEU A N 1
ATOM 2184 C CA . LEU A 1 275 ? 8.747 -13.852 -5.185 1.00 96.44 275 LEU A CA 1
ATOM 2185 C C . LEU A 1 275 ? 8.151 -14.580 -3.973 1.00 96.44 275 LEU A C 1
ATOM 2187 O O . LEU A 1 275 ? 7.967 -13.975 -2.910 1.00 96.44 275 LEU A O 1
ATOM 2191 N N . ARG A 1 276 ? 7.853 -15.877 -4.115 1.00 97.00 276 ARG A N 1
ATOM 2192 C CA . ARG A 1 276 ? 7.390 -16.730 -3.012 1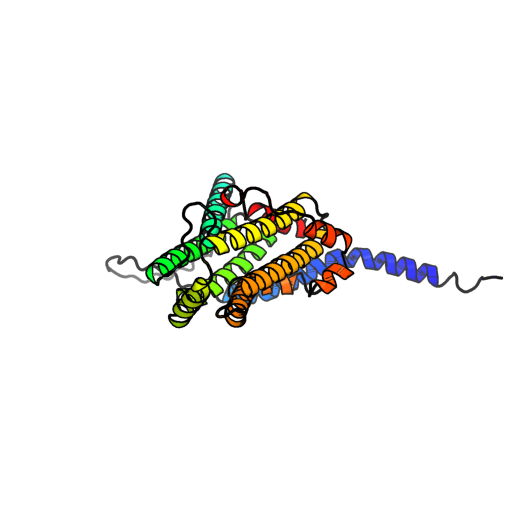.00 97.00 276 ARG A CA 1
ATOM 2193 C C . ARG A 1 276 ? 8.515 -17.102 -2.052 1.00 97.00 276 ARG A C 1
ATOM 2195 O O . ARG A 1 276 ? 8.252 -17.202 -0.859 1.00 97.00 276 ARG A O 1
ATOM 2202 N N . SER A 1 277 ? 9.746 -17.253 -2.545 1.00 96.69 277 SER A N 1
ATOM 2203 C CA . SER A 1 277 ? 10.909 -17.614 -1.724 1.00 96.69 277 SER A CA 1
ATOM 2204 C C . SER A 1 277 ? 11.455 -16.460 -0.876 1.00 96.69 277 SER A C 1
ATOM 2206 O O . SER A 1 277 ? 12.329 -16.671 -0.036 1.00 96.69 277 SER A O 1
ATOM 2208 N N . ILE A 1 278 ? 11.029 -15.217 -1.125 1.00 94.88 278 ILE A N 1
ATOM 2209 C CA . ILE A 1 278 ? 11.354 -14.086 -0.249 1.00 94.88 278 ILE A CA 1
ATOM 2210 C C . ILE A 1 278 ? 10.704 -14.387 1.097 1.00 94.88 278 ILE A C 1
ATOM 2212 O O . ILE A 1 278 ? 9.488 -14.472 1.160 1.00 94.88 278 ILE A O 1
ATOM 2216 N N . ASN A 1 279 ? 11.479 -14.568 2.163 1.00 87.31 279 ASN A N 1
ATOM 2217 C CA . ASN A 1 279 ? 10.929 -14.882 3.482 1.00 87.31 279 ASN A CA 1
ATOM 2218 C C . ASN A 1 279 ? 10.588 -13.605 4.275 1.00 87.31 279 ASN A C 1
ATOM 2220 O O . ASN A 1 279 ? 11.285 -12.582 4.135 1.00 87.31 279 ASN A O 1
ATOM 2224 N N . PRO A 1 280 ? 9.559 -13.647 5.146 1.00 78.44 280 PRO A N 1
ATOM 2225 C CA . PRO A 1 280 ? 9.402 -12.619 6.167 1.00 78.44 280 PRO A CA 1
ATOM 2226 C C . PRO A 1 280 ? 10.657 -12.602 7.056 1.00 78.44 280 PRO A C 1
ATOM 2228 O O . PRO A 1 280 ? 11.307 -13.638 7.229 1.00 78.44 280 PRO A O 1
ATOM 2231 N N . PRO A 1 281 ? 11.066 -11.442 7.590 1.00 76.31 281 PRO A N 1
ATOM 2232 C CA . PRO A 1 281 ? 12.171 -11.428 8.532 1.00 76.31 281 PRO A CA 1
ATOM 2233 C C . PRO A 1 281 ? 11.796 -12.100 9.843 1.00 76.31 281 PRO A C 1
ATOM 2235 O O . PRO A 1 281 ? 10.637 -12.129 10.242 1.00 76.31 281 PRO A O 1
ATOM 2238 N N . GLU A 1 282 ? 12.824 -12.526 10.571 1.00 81.75 282 GLU A N 1
ATOM 2239 C CA . GLU A 1 282 ? 12.687 -12.934 11.968 1.00 81.75 282 GLU A CA 1
ATOM 2240 C C . GLU A 1 282 ? 12.249 -11.760 12.871 1.00 81.75 282 GLU A C 1
ATOM 2242 O O . GLU A 1 282 ? 11.543 -11.954 13.859 1.00 81.75 282 GLU A O 1
ATOM 2247 N N . LYS A 1 283 ? 12.633 -10.523 12.513 1.00 83.81 283 LYS A N 1
ATOM 2248 C CA . LYS A 1 283 ? 12.268 -9.285 13.217 1.00 83.81 283 LYS A CA 1
ATOM 2249 C C . LYS A 1 283 ? 11.746 -8.236 12.248 1.00 83.81 283 LYS A C 1
ATOM 2251 O O . LYS A 1 283 ? 12.427 -7.904 11.280 1.00 83.81 283 LYS A O 1
ATOM 2256 N N . THR A 1 284 ? 10.581 -7.673 12.549 1.00 78.19 284 THR A N 1
ATOM 2257 C CA . THR A 1 284 ? 9.998 -6.638 11.704 1.00 78.19 284 THR A CA 1
ATOM 2258 C C . THR A 1 284 ? 10.743 -5.317 11.803 1.00 78.19 284 THR A C 1
ATOM 2260 O O . THR A 1 284 ? 10.923 -4.775 12.892 1.00 78.19 284 THR A O 1
ATOM 2263 N N . GLU A 1 285 ? 11.092 -4.747 10.651 1.00 88.12 285 GLU A N 1
ATOM 2264 C CA . GLU A 1 285 ? 11.739 -3.437 10.541 1.00 88.12 285 GLU A CA 1
ATOM 2265 C C . GLU A 1 285 ? 10.951 -2.453 9.671 1.00 88.12 285 GLU A C 1
ATOM 2267 O O . GLU A 1 285 ? 11.477 -1.420 9.254 1.00 88.12 285 GLU A O 1
ATOM 2272 N N . LEU A 1 286 ? 9.674 -2.739 9.406 1.00 85.25 286 LEU A N 1
ATOM 2273 C CA . LEU A 1 286 ? 8.846 -1.941 8.502 1.00 85.25 286 LEU A CA 1
ATOM 2274 C C . LEU A 1 286 ? 8.751 -0.459 8.906 1.00 85.25 286 LEU A C 1
ATOM 2276 O O . LEU A 1 286 ? 8.795 0.409 8.039 1.00 85.25 286 LEU A O 1
ATOM 2280 N N . ALA A 1 287 ? 8.746 -0.143 10.204 1.00 88.19 287 ALA A N 1
ATOM 2281 C CA . ALA A 1 287 ? 8.770 1.238 10.697 1.00 88.19 287 ALA A CA 1
ATOM 2282 C C . ALA A 1 287 ? 10.014 2.040 10.254 1.00 88.19 287 ALA A C 1
ATOM 2284 O O . ALA A 1 287 ? 9.925 3.249 10.024 1.00 88.19 287 ALA A O 1
ATOM 2285 N N . LYS A 1 288 ? 11.163 1.371 10.086 1.00 90.50 288 LYS A N 1
ATOM 2286 C CA . LYS A 1 288 ? 12.425 1.990 9.644 1.00 90.50 288 LYS A CA 1
ATOM 2287 C C . LYS A 1 288 ? 12.531 2.096 8.121 1.00 90.50 288 LYS A C 1
ATOM 2289 O O . LYS A 1 288 ? 13.343 2.866 7.620 1.00 90.50 288 LYS A O 1
ATOM 2294 N N . ARG A 1 289 ? 11.736 1.318 7.381 1.00 89.38 289 ARG A N 1
ATOM 2295 C CA . ARG A 1 289 ? 11.792 1.236 5.915 1.00 89.38 289 ARG A CA 1
ATOM 2296 C C . ARG A 1 289 ? 11.115 2.420 5.256 1.00 89.38 289 ARG A C 1
ATOM 2298 O O . ARG A 1 289 ? 10.155 2.951 5.793 1.00 89.38 289 ARG A O 1
ATOM 2305 N N . PHE A 1 290 ? 11.591 2.801 4.082 1.00 91.81 290 PHE A N 1
ATOM 2306 C CA . PHE A 1 290 ? 10.982 3.853 3.281 1.00 91.81 290 PHE A CA 1
ATOM 2307 C C . PHE A 1 290 ? 9.998 3.227 2.285 1.00 91.81 290 PHE A C 1
ATOM 2309 O O . PHE A 1 290 ? 10.415 2.517 1.376 1.00 91.81 290 PHE A O 1
ATOM 2316 N N . LEU A 1 291 ? 8.695 3.429 2.478 1.00 89.56 291 LEU A N 1
ATOM 2317 C CA . LEU A 1 291 ? 7.635 2.706 1.761 1.00 89.56 291 LEU A CA 1
ATOM 2318 C C . LEU A 1 291 ? 7.428 3.226 0.336 1.00 89.56 291 LEU A C 1
ATOM 2320 O O . LEU A 1 291 ? 7.111 2.462 -0.572 1.00 89.56 291 LEU A O 1
ATOM 2324 N N . ILE A 1 292 ? 7.589 4.536 0.142 1.00 88.62 292 ILE A N 1
ATOM 2325 C CA . ILE A 1 292 ? 7.278 5.206 -1.130 1.00 88.62 292 ILE A CA 1
ATOM 2326 C C . ILE A 1 292 ? 8.413 5.049 -2.142 1.00 88.62 292 ILE A C 1
ATOM 2328 O O . ILE A 1 292 ? 8.155 4.907 -3.337 1.00 88.62 292 ILE A O 1
ATOM 2332 N N . GLY A 1 293 ? 9.660 5.044 -1.668 1.00 89.50 293 GLY A N 1
ATOM 2333 C CA . GLY A 1 293 ? 10.861 5.033 -2.508 1.00 89.50 293 GLY A CA 1
ATOM 2334 C C . GLY A 1 293 ? 10.870 3.901 -3.543 1.00 89.50 293 GLY A C 1
ATOM 2335 O O . GLY A 1 293 ? 10.976 4.189 -4.735 1.00 89.50 293 GLY A O 1
ATOM 2336 N N . PRO A 1 294 ? 10.674 2.629 -3.144 1.00 92.19 294 PRO A N 1
ATOM 2337 C CA . PRO A 1 294 ? 10.590 1.504 -4.077 1.00 92.19 294 PRO A CA 1
ATOM 2338 C C . PRO A 1 294 ? 9.487 1.667 -5.131 1.00 92.19 294 PRO A C 1
ATOM 2340 O O . PRO A 1 294 ? 9.709 1.390 -6.307 1.00 92.19 294 PRO A O 1
ATOM 2343 N N . VAL A 1 295 ? 8.312 2.175 -4.744 1.00 89.19 295 VAL A N 1
ATOM 2344 C CA . VAL A 1 295 ? 7.183 2.398 -5.666 1.00 89.19 295 VAL A CA 1
ATOM 2345 C C . VAL A 1 295 ? 7.518 3.485 -6.691 1.00 89.19 295 VAL A C 1
ATOM 2347 O O . VAL A 1 295 ? 7.295 3.302 -7.887 1.00 89.19 295 VAL A O 1
ATOM 2350 N N . VAL A 1 296 ? 8.098 4.602 -6.244 1.00 89.31 296 VAL A N 1
ATOM 2351 C CA . VAL A 1 296 ? 8.532 5.705 -7.119 1.00 89.31 296 VAL A CA 1
ATOM 2352 C C . VAL A 1 296 ? 9.667 5.269 -8.045 1.00 89.31 296 VAL A C 1
ATOM 2354 O O . VAL A 1 296 ? 9.677 5.643 -9.222 1.00 89.31 296 VAL A O 1
ATOM 2357 N N . SER A 1 297 ? 10.596 4.461 -7.537 1.00 92.25 297 SER A N 1
ATOM 2358 C CA . SER A 1 297 ? 11.693 3.868 -8.301 1.00 92.25 297 SER A CA 1
ATOM 2359 C C . SER A 1 297 ? 11.162 2.978 -9.427 1.00 92.25 297 SER A C 1
ATOM 2361 O O . SER A 1 297 ? 11.474 3.220 -10.594 1.00 92.25 297 SER A O 1
ATOM 2363 N N . ILE A 1 298 ? 10.268 2.032 -9.114 1.00 93.12 298 ILE A N 1
ATOM 2364 C CA . ILE A 1 298 ? 9.622 1.159 -10.108 1.00 93.12 298 ILE A CA 1
ATOM 2365 C C . ILE A 1 298 ? 8.873 1.991 -11.154 1.00 93.12 298 ILE A C 1
ATOM 2367 O O . ILE A 1 298 ? 9.084 1.816 -12.352 1.00 93.12 298 ILE A O 1
ATOM 2371 N N . ALA A 1 299 ? 8.048 2.949 -10.722 1.00 91.00 299 ALA A N 1
ATOM 2372 C CA . ALA A 1 299 ? 7.303 3.801 -11.645 1.00 91.00 299 ALA A CA 1
ATOM 2373 C C . ALA A 1 299 ? 8.225 4.627 -12.557 1.00 91.00 299 ALA A C 1
ATOM 2375 O O . ALA A 1 299 ? 7.886 4.886 -13.707 1.00 91.00 299 ALA A O 1
ATOM 2376 N N . SER A 1 300 ? 9.391 5.050 -12.062 1.00 91.25 300 SER A N 1
ATOM 2377 C CA . SER A 1 300 ? 10.360 5.812 -12.857 1.00 91.25 300 SER A CA 1
ATOM 2378 C C . SER A 1 300 ? 11.055 4.954 -13.911 1.00 91.25 300 SER A C 1
ATOM 2380 O O . SER A 1 300 ? 11.388 5.476 -14.971 1.00 91.25 300 SER A O 1
ATOM 2382 N N . ARG A 1 301 ? 11.257 3.664 -13.624 1.00 94.75 301 ARG A N 1
ATOM 2383 C CA . ARG A 1 301 ? 11.878 2.692 -14.532 1.00 94.75 301 ARG A CA 1
ATOM 2384 C C . ARG A 1 301 ? 10.935 2.217 -15.635 1.00 94.75 301 ARG A C 1
ATOM 2386 O O . ARG A 1 301 ? 11.379 2.014 -16.751 1.00 94.75 301 ARG A O 1
ATOM 2393 N N . LEU A 1 302 ? 9.627 2.151 -15.375 1.00 90.94 302 LEU A N 1
ATOM 2394 C CA . LEU A 1 302 ? 8.616 1.778 -16.382 1.00 90.94 302 LEU A CA 1
ATOM 2395 C C . LEU A 1 302 ? 8.513 2.740 -17.585 1.00 90.94 302 LEU A C 1
ATOM 2397 O O . LEU A 1 302 ? 7.812 2.436 -18.548 1.00 90.94 302 LEU A O 1
ATOM 2401 N N . VAL A 1 303 ? 9.152 3.911 -17.521 1.00 88.81 303 VAL A N 1
ATOM 2402 C CA . VAL A 1 303 ? 9.147 4.929 -18.587 1.00 88.81 303 VAL A CA 1
ATOM 2403 C C . VAL A 1 303 ? 10.545 5.360 -19.030 1.00 88.81 303 VAL A C 1
ATOM 2405 O O . VAL A 1 303 ? 10.658 6.346 -19.762 1.00 88.81 303 VAL A O 1
ATOM 2408 N N . ALA A 1 304 ? 11.587 4.700 -18.518 1.00 81.94 304 ALA A N 1
ATOM 2409 C CA . ALA A 1 304 ? 12.969 4.927 -18.933 1.00 81.94 304 ALA A CA 1
ATOM 2410 C C . ALA A 1 304 ? 13.234 4.226 -20.271 1.00 81.94 304 ALA A C 1
ATOM 2412 O O . ALA A 1 304 ? 13.947 4.844 -21.094 1.00 81.94 304 ALA A O 1
#

pLDDT: mean 80.41, std 23.14, range [22.64, 98.25]

Secondary structure (DSSP, 8-state):
---SSSSSSHHHHHHHHHTTTTTHHHHHHHHHHHHHHHHHHHHHTT------------------------------PPPPHHHHHHHHHHHHHHHHHHTT-SSS-----SHHHHHHHHHHHHHHHHHHHHHGGGS-HHHHHHHHHHHHHHHHHHIIIIISHHHHHHHHHHHTT--HHHHHHHHHHHHHHHHHHHHHHHHS-HHHHHHHHHHHHHHHHHHHHHHHHHH-TTSHHHHHHHHHHHHHHHHHHHHHHH-TT--SHHHHHHHSHHHHHHHHH-PPPSS--GGGS-SHHHHHHHHHHTT-